Protein AF-A0A3A9F8E4-F1 (afdb_monomer_lite)

Sequence (189 aa):
MKKYNYGHLLLILVMVMFLLSGCGNSGAENNEEMYGDIIAGLGDEEQFSLQDIDEKNDVLFTTDMTYDDGNGHDAALYCRVYYCVDRTIYTLEQIESLGTAYPVSYGDKCIYTAGEHCVAVYEFDRKNLRWRSSQYEETFDADGNASYMRTGENGMKENVAEKDYLEVWEAYGESTVVNFGYGASDNPF

Secondary structure (DSSP, 8-state):
-----HHHHHHHHHHHHGGG-----TTS--HHHHHHHHHTT--TT-EEEEE--SSSSPEEEEES--EE-SSS-EE-SEEEEEEEETTEEEEEEEEE-TTSSPPPEEETTEEEEEETTEEEEEEEETTTTEEEEEEEEEEE-TT--EEEEEEETT--EEE--HHHHHHHHHHHHHSEE----EETTT---

Radius of gyration: 21.5 Å; chains: 1; bounding box: 34×34×92 Å

Foldseek 3Di:
DDDDPVVVVVVVVVVVVVVPPPPDDPPDDPLCVLCVVVQVPADQQKFWFWDPQVDPGTKIWIDSQFDDLVPPFRFDQKTKIWDDDPSDIAIDGMDGLVPDSQGFFGHNQWTWHHYPFKIKIWHADPVVGYIWIKMWGWDQDPVGDTWIWIQTPVRDIDTDDPVVRVVRVVVSVPTGGGGTDDGPNNDPD

Structure (mmCIF, N/CA/C/O backbone):
data_AF-A0A3A9F8E4-F1
#
_entry.id   AF-A0A3A9F8E4-F1
#
loop_
_atom_site.group_PDB
_atom_site.id
_atom_site.type_symbol
_atom_site.label_atom_id
_atom_site.label_alt_id
_atom_site.label_comp_id
_atom_site.label_asym_id
_atom_site.label_entity_id
_atom_site.label_seq_id
_atom_site.pdbx_PDB_ins_code
_atom_site.Cartn_x
_atom_site.Cartn_y
_atom_site.Cartn_z
_atom_site.occupancy
_atom_site.B_iso_or_equiv
_atom_site.auth_seq_id
_atom_site.auth_comp_id
_atom_site.auth_asym_id
_atom_site.auth_atom_id
_atom_site.pdbx_PDB_model_num
ATOM 1 N N . MET A 1 1 ? -5.778 -15.486 63.752 1.00 39.03 1 MET A N 1
ATOM 2 C CA . MET A 1 1 ? -5.110 -14.374 63.037 1.00 39.03 1 MET A CA 1
ATOM 3 C C . MET A 1 1 ? -4.865 -14.816 61.600 1.00 39.03 1 MET A C 1
ATOM 5 O O . MET A 1 1 ? -4.071 -15.725 61.396 1.00 39.03 1 MET A O 1
ATOM 9 N N . LYS A 1 2 ? -5.603 -14.271 60.622 1.00 42.12 2 LYS A N 1
ATOM 10 C CA . LYS A 1 2 ? -5.379 -14.558 59.193 1.00 42.12 2 LYS A CA 1
ATOM 11 C C . LYS A 1 2 ? -4.138 -13.784 58.740 1.00 42.12 2 LYS A C 1
ATOM 13 O O . LYS A 1 2 ? -4.119 -12.563 58.847 1.00 42.12 2 LYS A O 1
ATOM 18 N N . LYS A 1 3 ? -3.100 -14.490 58.286 1.00 42.19 3 LYS A N 1
ATOM 19 C CA . LYS A 1 3 ? -1.945 -13.876 57.620 1.00 42.19 3 LYS A CA 1
ATOM 20 C C . LYS A 1 3 ? -2.372 -13.537 56.194 1.00 42.19 3 LYS A C 1
ATOM 22 O O . LYS A 1 3 ? -2.591 -14.444 55.398 1.00 42.19 3 LYS A O 1
ATOM 27 N N . TYR A 1 4 ? -2.547 -12.254 55.896 1.00 50.66 4 TYR A N 1
ATOM 28 C CA . TYR A 1 4 ? -2.726 -11.806 54.519 1.00 50.66 4 TYR A CA 1
ATOM 29 C C . TYR A 1 4 ? -1.382 -11.916 53.798 1.00 50.66 4 TYR A C 1
ATOM 31 O O . TYR A 1 4 ? -0.352 -11.483 54.314 1.00 50.66 4 TYR A O 1
ATOM 39 N N . ASN A 1 5 ? -1.385 -12.574 52.641 1.00 50.88 5 ASN A N 1
ATOM 40 C CA . ASN A 1 5 ? -0.187 -12.826 51.856 1.00 50.88 5 ASN A CA 1
ATOM 41 C C . ASN A 1 5 ? 0.131 -11.572 51.026 1.00 50.88 5 ASN A C 1
ATOM 43 O O . ASN A 1 5 ? -0.288 -11.449 49.877 1.00 50.88 5 ASN A O 1
ATOM 47 N N . TYR A 1 6 ? 0.824 -10.612 51.645 1.00 54.00 6 TYR 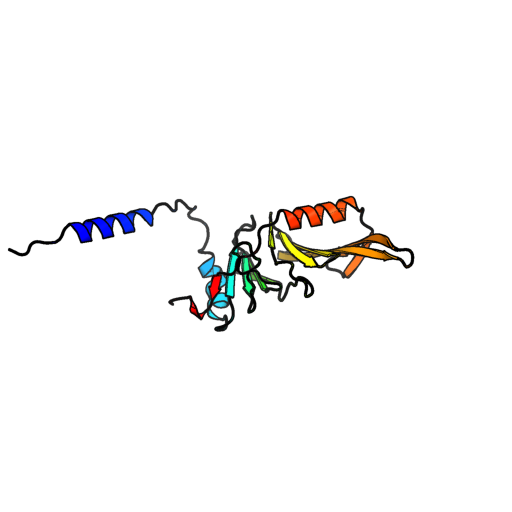A N 1
ATOM 48 C CA . TYR A 1 6 ? 1.171 -9.316 51.045 1.00 54.00 6 TYR A CA 1
ATOM 49 C C . TYR A 1 6 ? 1.981 -9.434 49.743 1.00 54.00 6 TYR A C 1
ATOM 51 O O . TYR A 1 6 ? 2.001 -8.487 48.965 1.00 54.00 6 TYR A O 1
ATOM 59 N N . GLY A 1 7 ? 2.595 -10.592 49.466 1.00 52.38 7 GLY A N 1
ATOM 60 C CA . GLY A 1 7 ? 3.341 -10.838 48.230 1.00 52.38 7 GLY A CA 1
ATOM 61 C C . GLY A 1 7 ? 2.474 -10.820 46.967 1.00 52.38 7 GLY A C 1
ATOM 62 O O . GLY A 1 7 ? 2.897 -10.268 45.959 1.00 52.38 7 GLY A O 1
ATOM 63 N N . HIS A 1 8 ? 1.241 -11.337 47.026 1.00 53.28 8 HIS A N 1
ATOM 64 C CA . HIS A 1 8 ? 0.337 -11.317 45.867 1.00 53.28 8 HIS A CA 1
ATOM 65 C C . HIS A 1 8 ? -0.265 -9.932 45.617 1.00 53.28 8 HIS A C 1
ATOM 67 O O . HIS A 1 8 ? -0.413 -9.528 44.469 1.00 53.28 8 HIS A O 1
ATOM 73 N N . LEU A 1 9 ? -0.567 -9.188 46.685 1.00 50.47 9 LEU A N 1
ATOM 74 C CA . LEU A 1 9 ? -1.103 -7.831 46.573 1.00 50.47 9 LEU A CA 1
ATOM 75 C C . LEU A 1 9 ? -0.047 -6.857 46.024 1.00 50.47 9 LEU A C 1
ATOM 77 O O . LEU A 1 9 ? -0.380 -5.990 45.226 1.00 50.47 9 LEU A O 1
ATOM 81 N N . LEU A 1 10 ? 1.224 -7.035 46.406 1.00 52.00 10 LEU A N 1
ATOM 82 C CA . LEU A 1 10 ? 2.338 -6.225 45.907 1.00 52.00 10 LEU A CA 1
ATOM 83 C C . LEU A 1 10 ? 2.641 -6.513 44.425 1.00 52.00 10 LEU A C 1
ATOM 85 O O . LEU A 1 10 ? 2.922 -5.582 43.679 1.00 52.00 10 LEU A O 1
ATOM 89 N N . LEU A 1 11 ? 2.529 -7.773 43.980 1.00 51.19 11 LEU A N 1
ATOM 90 C CA . LEU A 1 11 ? 2.745 -8.148 42.574 1.00 51.19 11 LEU A CA 1
ATOM 91 C C . LEU A 1 11 ? 1.657 -7.587 41.644 1.00 51.19 11 LEU A C 1
ATOM 93 O O . LEU A 1 11 ? 1.967 -7.102 40.560 1.00 51.19 11 LEU A O 1
ATOM 97 N N . ILE A 1 12 ? 0.397 -7.594 42.092 1.00 55.31 12 ILE A N 1
ATOM 98 C CA . ILE A 1 12 ? -0.728 -7.016 41.339 1.00 55.31 12 ILE A CA 1
ATOM 99 C C . ILE A 1 12 ? -0.583 -5.489 41.239 1.00 55.31 12 ILE A C 1
ATOM 101 O O . ILE A 1 12 ? -0.846 -4.912 40.189 1.00 55.31 12 ILE A O 1
ATOM 105 N N . LEU A 1 13 ? -0.095 -4.827 42.294 1.00 47.94 13 LEU A N 1
ATOM 106 C CA . LEU A 1 13 ? 0.074 -3.371 42.307 1.00 47.94 13 LEU A CA 1
ATOM 107 C C . LEU A 1 13 ? 1.206 -2.891 41.377 1.00 47.94 13 LEU A C 1
ATOM 109 O O . LEU A 1 13 ? 1.101 -1.816 40.793 1.00 47.94 13 LEU A O 1
ATOM 113 N N . VAL A 1 14 ? 2.252 -3.706 41.188 1.00 53.75 14 VAL A N 1
ATOM 114 C CA . VAL A 1 14 ? 3.339 -3.432 40.229 1.00 53.75 14 VAL A CA 1
ATOM 115 C C . VAL A 1 14 ? 2.884 -3.665 38.783 1.00 53.75 14 VAL A C 1
ATOM 117 O O . VAL A 1 14 ? 3.244 -2.882 37.911 1.00 53.75 14 VAL A O 1
ATOM 120 N N . MET A 1 15 ? 2.032 -4.665 38.527 1.00 48.72 15 MET A N 1
ATOM 121 C CA . MET A 1 15 ? 1.453 -4.905 37.194 1.00 48.72 15 MET A CA 1
ATOM 122 C C . MET A 1 15 ? 0.508 -3.779 36.739 1.00 48.72 15 MET A C 1
ATOM 124 O O . MET A 1 15 ? 0.486 -3.441 35.562 1.00 48.72 15 MET A O 1
ATOM 128 N N . VAL A 1 16 ? -0.216 -3.141 37.667 1.00 50.25 16 VAL A N 1
ATOM 129 C CA . VAL A 1 16 ? -1.107 -2.006 37.354 1.00 50.25 16 VAL A CA 1
ATOM 130 C C . VAL A 1 16 ? -0.330 -0.704 37.095 1.00 50.25 16 VAL A C 1
ATOM 132 O O . VAL A 1 16 ? -0.786 0.143 36.333 1.00 50.25 16 VAL A O 1
ATOM 135 N N . MET A 1 17 ? 0.870 -0.539 37.663 1.00 46.78 17 MET A N 1
ATOM 136 C CA . MET A 1 17 ? 1.688 0.668 37.464 1.00 46.78 17 MET A CA 1
ATOM 137 C C . MET A 1 17 ? 2.357 0.755 36.082 1.00 46.78 17 MET A C 1
ATOM 139 O O . MET A 1 17 ? 2.656 1.862 35.635 1.00 46.78 17 MET A O 1
ATOM 143 N N . PHE A 1 18 ? 2.544 -0.366 35.377 1.00 43.84 18 PHE A N 1
ATOM 144 C CA . PHE A 1 18 ? 3.055 -0.359 33.998 1.00 43.84 18 PHE A CA 1
ATOM 145 C C . PHE A 1 18 ? 1.991 -0.005 32.946 1.00 43.84 18 PHE A C 1
ATOM 147 O O . PHE A 1 18 ? 2.349 0.301 31.815 1.00 43.84 18 PHE A O 1
ATOM 154 N N . LEU A 1 19 ? 0.705 0.044 33.317 1.00 46.62 19 LEU A N 1
ATOM 155 C CA . LEU A 1 19 ? -0.395 0.408 32.411 1.00 46.62 19 LEU A CA 1
ATOM 156 C C . LEU A 1 19 ? -0.628 1.926 32.284 1.00 46.62 19 LEU A C 1
ATOM 158 O O . LEU A 1 19 ? -1.519 2.344 31.556 1.00 46.62 19 LEU A O 1
ATOM 162 N N . LEU A 1 20 ? 0.144 2.771 32.980 1.00 48.38 20 LEU A N 1
ATOM 163 C CA . LEU A 1 20 ? -0.097 4.225 33.031 1.00 48.38 20 LEU A CA 1
ATOM 164 C C . LEU A 1 20 ? 1.061 5.086 32.506 1.00 48.38 20 LEU A C 1
ATOM 166 O O . LEU A 1 20 ? 1.123 6.277 32.797 1.00 48.38 20 LEU A O 1
ATOM 170 N N . SER A 1 21 ? 1.956 4.521 31.692 1.00 52.78 21 SER A N 1
ATOM 171 C CA . SER A 1 21 ? 2.985 5.299 30.975 1.00 52.78 21 SER A CA 1
ATOM 172 C C . SER A 1 21 ? 2.636 5.515 29.498 1.00 52.78 21 SER A C 1
ATOM 174 O O . SER A 1 21 ? 3.504 5.442 28.638 1.00 52.78 21 SER A O 1
ATOM 176 N N . GLY A 1 22 ? 1.364 5.793 29.207 1.00 43.75 22 GLY A N 1
ATOM 177 C CA . GLY A 1 22 ? 0.911 6.308 27.916 1.00 43.75 22 GLY A CA 1
ATOM 178 C C . GLY A 1 22 ? 0.585 7.794 28.027 1.00 43.75 22 GLY A C 1
ATOM 179 O O . GLY A 1 22 ? -0.579 8.167 28.116 1.00 43.75 22 GLY A O 1
ATOM 180 N N . CYS A 1 23 ? 1.602 8.658 28.053 1.00 52.00 23 CYS A N 1
ATOM 181 C CA . CYS A 1 23 ? 1.402 10.073 27.731 1.00 52.00 23 CYS A CA 1
ATOM 182 C C . CYS A 1 23 ? 1.220 10.185 26.209 1.00 52.00 23 CYS A C 1
ATOM 184 O O . CYS A 1 23 ? 2.175 10.454 25.488 1.00 52.00 23 CYS A O 1
ATOM 186 N N . GLY A 1 24 ? -0.002 9.936 25.738 1.00 42.59 24 GLY A N 1
ATOM 187 C CA . GLY A 1 24 ? -0.456 10.199 24.375 1.00 42.59 24 GLY A CA 1
ATOM 188 C C . GLY A 1 24 ? -1.509 11.305 24.399 1.00 42.59 24 GLY A C 1
ATOM 189 O O . GLY A 1 24 ? -2.413 11.302 25.226 1.00 42.59 24 GLY A O 1
ATOM 190 N N . ASN A 1 25 ? -1.324 12.300 23.546 1.00 40.75 25 ASN A N 1
ATOM 191 C CA . ASN A 1 25 ? -2.035 13.572 23.472 1.00 40.75 25 ASN A CA 1
ATOM 192 C C . ASN A 1 25 ? -3.580 13.455 23.539 1.00 40.75 25 ASN A C 1
ATOM 194 O O . ASN A 1 25 ? -4.201 12.749 22.751 1.00 40.75 25 ASN A O 1
ATOM 198 N N . SER A 1 26 ? -4.215 14.207 24.443 1.00 41.28 26 SER A N 1
ATOM 199 C CA . SER A 1 26 ? -5.662 14.214 24.717 1.00 41.28 26 SER A CA 1
ATOM 200 C C . SER A 1 26 ? -6.489 14.958 23.650 1.00 41.28 26 SER A C 1
ATOM 202 O O . SER A 1 26 ? -7.152 15.954 23.954 1.00 41.28 26 SER A O 1
ATOM 204 N N . GLY A 1 27 ? -6.426 14.503 22.396 1.00 40.56 27 GLY A N 1
ATOM 205 C CA . GLY A 1 27 ? -7.164 15.096 21.274 1.00 40.56 27 GLY A CA 1
ATOM 206 C C . GLY A 1 27 ? -7.456 14.179 20.081 1.00 40.56 27 GLY A C 1
ATOM 207 O O . GLY A 1 27 ? -8.095 14.646 19.141 1.00 40.56 27 GLY A O 1
ATOM 208 N N . ALA A 1 28 ? -7.026 12.915 20.100 1.00 46.69 28 ALA A N 1
ATOM 209 C CA . ALA A 1 28 ? -7.489 11.911 19.145 1.00 46.69 28 ALA A CA 1
ATOM 210 C C . ALA A 1 28 ? -8.786 11.291 19.691 1.00 46.69 28 ALA A C 1
ATOM 212 O O . ALA A 1 28 ? -8.812 10.841 20.838 1.00 46.69 28 ALA A O 1
ATOM 213 N N . GLU A 1 29 ? -9.875 11.304 18.915 1.00 55.34 29 GLU A N 1
ATOM 214 C CA . GLU A 1 29 ? -10.952 10.332 19.157 1.00 55.34 29 GLU A CA 1
ATOM 215 C C . GLU A 1 29 ? -10.299 8.937 19.111 1.00 55.34 29 GLU A C 1
ATOM 217 O O . GLU A 1 29 ? -9.345 8.741 18.360 1.00 55.34 29 GLU A O 1
ATOM 222 N N . ASN A 1 30 ? -10.720 7.999 19.960 1.00 71.88 30 ASN A N 1
ATOM 223 C CA . ASN A 1 30 ? -10.107 6.672 20.001 1.00 71.88 30 ASN A CA 1
ATOM 224 C C . ASN A 1 30 ? -10.194 6.044 18.593 1.00 71.88 30 ASN A C 1
ATOM 226 O O . ASN A 1 30 ? -11.297 5.845 18.090 1.00 71.88 30 ASN A O 1
ATOM 230 N N . ASN A 1 31 ? -9.058 5.793 17.931 1.00 68.94 31 ASN A N 1
ATOM 231 C CA . ASN A 1 31 ? -9.035 5.311 16.544 1.00 68.94 31 ASN A CA 1
ATOM 232 C C . ASN A 1 31 ? -9.827 3.998 16.400 1.00 68.94 31 ASN A C 1
ATOM 234 O O . ASN A 1 31 ? -10.538 3.815 15.417 1.00 68.94 31 ASN A O 1
ATOM 238 N N . GLU A 1 32 ? -9.815 3.134 17.419 1.00 69.00 32 GLU A N 1
ATOM 239 C CA . GLU A 1 32 ? -10.640 1.920 17.455 1.00 69.00 32 GLU A CA 1
ATOM 240 C C . GLU A 1 32 ? -12.144 2.235 17.487 1.00 69.00 32 GLU A C 1
ATOM 242 O O . GLU A 1 32 ? -12.930 1.550 16.839 1.00 69.00 32 GLU A O 1
ATOM 247 N N . GLU A 1 33 ? -12.564 3.304 18.173 1.00 81.88 33 GLU A N 1
ATOM 248 C CA . GLU A 1 33 ? -13.962 3.756 18.158 1.00 81.88 33 GLU A CA 1
ATOM 249 C C . GLU A 1 33 ? -14.371 4.290 16.779 1.00 81.88 33 GLU A C 1
ATOM 251 O O . GLU A 1 33 ? -15.522 4.112 16.384 1.00 81.88 33 GLU A O 1
ATOM 256 N N . MET A 1 34 ? -13.452 4.905 16.020 1.00 89.44 34 MET A N 1
ATOM 257 C CA . MET A 1 34 ? -13.749 5.384 14.660 1.00 89.44 34 MET A CA 1
ATOM 258 C C . MET A 1 34 ? -14.084 4.238 13.702 1.00 89.44 34 MET A C 1
ATOM 260 O O . MET A 1 34 ? -14.898 4.407 12.795 1.00 89.44 34 MET A O 1
ATOM 264 N N . TYR A 1 35 ? -13.437 3.090 13.899 1.00 93.50 35 TYR A N 1
ATOM 265 C CA . TYR A 1 35 ? -13.536 1.922 13.029 1.00 93.50 35 TYR A CA 1
ATOM 266 C C . TYR A 1 35 ? -14.359 0.779 13.635 1.00 93.50 35 TYR A C 1
ATOM 268 O O . TYR A 1 35 ? -14.500 -0.269 13.005 1.00 93.50 35 TYR A O 1
ATOM 276 N N . GLY A 1 36 ? -14.927 0.974 14.827 1.00 91.56 36 GLY A N 1
ATOM 277 C CA . GLY A 1 36 ? -15.570 -0.080 15.611 1.00 91.56 36 GLY A CA 1
ATOM 278 C C . GLY A 1 36 ? -16.683 -0.814 14.865 1.00 91.56 36 GLY A C 1
ATOM 279 O O . GLY A 1 36 ? -16.732 -2.038 14.915 1.00 91.56 36 GLY A O 1
ATOM 280 N N . ASP A 1 37 ? -17.517 -0.096 14.106 1.00 92.62 37 ASP A N 1
ATOM 281 C CA . ASP A 1 37 ? -18.588 -0.707 13.303 1.00 92.62 37 ASP A CA 1
ATOM 282 C C . ASP A 1 37 ? -18.042 -1.599 12.173 1.00 92.62 37 ASP A C 1
ATOM 284 O O . ASP A 1 37 ? -18.649 -2.617 11.845 1.00 92.62 37 ASP A O 1
ATOM 288 N N . ILE A 1 38 ? -16.895 -1.237 11.583 1.00 94.44 38 ILE A N 1
ATOM 289 C CA . ILE A 1 38 ? -16.236 -2.033 10.535 1.00 94.44 38 ILE A CA 1
ATOM 290 C C . ILE A 1 38 ? -15.615 -3.277 11.165 1.00 94.44 38 ILE A C 1
ATOM 292 O O . ILE A 1 38 ? -15.867 -4.381 10.696 1.00 94.44 38 ILE A O 1
ATOM 296 N N . ILE A 1 39 ? -14.862 -3.104 12.256 1.00 93.12 39 ILE A N 1
ATOM 297 C CA . ILE A 1 39 ? -14.192 -4.198 12.973 1.00 93.12 39 ILE A CA 1
ATOM 298 C C . ILE A 1 39 ? -15.216 -5.209 13.508 1.00 93.12 39 ILE A C 1
ATOM 300 O O . ILE A 1 39 ? -15.025 -6.411 13.360 1.00 93.12 39 ILE A O 1
ATOM 304 N N . ALA A 1 40 ? -16.330 -4.742 14.077 1.00 91.44 40 ALA A N 1
ATOM 305 C CA . ALA A 1 40 ? -17.409 -5.605 14.565 1.00 91.44 40 ALA A CA 1
ATOM 306 C C . ALA A 1 40 ? -18.161 -6.342 13.442 1.00 91.44 40 ALA A C 1
ATOM 308 O O . ALA A 1 40 ? -18.880 -7.303 13.714 1.00 91.44 40 ALA A O 1
ATOM 309 N N . GLY A 1 41 ? -18.036 -5.871 12.198 1.00 93.25 41 GLY A N 1
ATOM 310 C CA . GLY A 1 41 ? -18.628 -6.485 11.014 1.00 93.25 41 GLY A CA 1
ATOM 311 C C . GLY A 1 41 ? -17.737 -7.515 10.316 1.00 93.25 41 GLY A C 1
ATOM 312 O O . GLY A 1 41 ? -18.217 -8.144 9.374 1.00 93.25 41 GLY A O 1
ATOM 313 N N . LEU A 1 42 ? -16.481 -7.678 10.747 1.00 93.56 42 LEU A N 1
ATOM 314 C CA . LEU A 1 42 ? -15.548 -8.644 10.164 1.00 93.56 42 LEU A CA 1
ATOM 315 C C . LEU A 1 42 ? -15.980 -10.086 10.457 1.00 93.56 42 LEU A C 1
ATOM 317 O O . LEU A 1 42 ? -16.475 -10.400 11.541 1.00 93.56 42 LEU A O 1
ATOM 321 N N . GLY A 1 43 ? -15.792 -10.963 9.474 1.00 91.38 43 GLY A N 1
ATOM 322 C CA . GLY A 1 43 ? -15.997 -12.400 9.621 1.00 91.38 43 GLY A CA 1
ATOM 323 C C . GLY A 1 43 ? -14.935 -13.075 10.493 1.00 91.38 43 GLY A C 1
ATOM 324 O O . GLY A 1 43 ? -13.877 -12.516 10.763 1.00 91.38 43 GLY A O 1
ATOM 325 N N . ASP A 1 44 ? -15.202 -14.324 10.888 1.00 86.56 44 ASP A N 1
ATOM 326 C CA . ASP A 1 44 ? -14.325 -15.120 11.768 1.00 86.56 44 ASP A CA 1
ATOM 327 C C . ASP A 1 44 ? -12.895 -15.297 11.222 1.00 86.56 44 ASP A C 1
ATOM 329 O O . ASP A 1 44 ? -11.951 -15.428 11.998 1.00 86.56 44 ASP A O 1
ATOM 333 N N . GLU A 1 45 ? -12.746 -15.312 9.895 1.00 88.44 45 GLU A N 1
ATOM 334 C CA . GLU A 1 45 ? -11.468 -15.479 9.187 1.00 88.44 45 GLU A CA 1
ATOM 335 C C . GLU A 1 45 ? -10.837 -14.135 8.777 1.00 88.44 45 GLU A C 1
ATOM 337 O O . GLU A 1 45 ? -9.699 -14.106 8.316 1.00 88.44 45 GLU A O 1
ATOM 342 N N . GLU A 1 46 ? -11.552 -13.019 8.954 1.00 93.50 46 GLU A N 1
ATOM 343 C CA . GLU A 1 46 ? -11.032 -11.690 8.644 1.00 93.50 46 GLU A CA 1
ATOM 344 C C . GLU A 1 46 ? -10.174 -11.156 9.798 1.00 93.50 46 GLU A C 1
ATOM 346 O O . GLU A 1 46 ? -10.537 -11.197 10.978 1.00 93.50 46 GLU A O 1
ATOM 351 N N . GLN A 1 47 ? -9.020 -10.616 9.424 1.00 94.81 47 GLN A N 1
ATOM 352 C CA . GLN A 1 47 ? -8.051 -9.968 10.287 1.00 94.81 47 GLN A CA 1
ATOM 353 C C . GLN A 1 47 ? -7.965 -8.477 9.965 1.00 94.81 47 GLN A C 1
ATOM 355 O O . GLN A 1 47 ? -8.226 -8.036 8.841 1.00 94.81 47 GLN A O 1
ATOM 360 N N . PHE A 1 48 ? -7.545 -7.686 10.946 1.00 96.00 48 PHE A N 1
ATOM 361 C CA . PHE A 1 48 ? -7.310 -6.264 10.786 1.00 96.00 48 PHE A CA 1
ATOM 362 C C . PHE A 1 48 ? -6.001 -5.795 11.415 1.00 96.00 48 PHE A C 1
ATOM 364 O O . PHE A 1 48 ? -5.386 -6.462 12.253 1.00 96.00 48 PHE A O 1
ATOM 371 N N . SER A 1 49 ? -5.583 -4.612 10.979 1.00 96.06 49 SER A N 1
ATOM 372 C CA . SER A 1 49 ? -4.415 -3.904 11.475 1.00 96.06 49 SER A CA 1
ATOM 373 C C . SER A 1 49 ? -4.684 -2.400 11.462 1.00 96.06 49 SER A C 1
ATOM 375 O O . SER A 1 49 ? -5.211 -1.879 10.480 1.00 96.06 49 SER A O 1
ATOM 377 N N . LEU A 1 50 ? -4.349 -1.703 12.547 1.00 95.75 50 LEU A N 1
ATOM 378 C CA . LEU A 1 50 ? -4.387 -0.241 12.625 1.00 95.75 50 LEU A CA 1
ATOM 379 C C . LEU A 1 50 ? -2.957 0.277 12.548 1.00 95.75 50 LEU A C 1
ATOM 381 O O . LEU A 1 50 ? -2.123 -0.131 13.353 1.00 95.75 50 LEU A O 1
ATOM 385 N N . GLN A 1 51 ? -2.681 1.147 11.578 1.00 96.00 51 GLN A N 1
ATOM 386 C CA . GLN A 1 51 ? -1.336 1.674 11.354 1.00 96.00 51 GLN A CA 1
ATOM 387 C C . GLN A 1 51 ? -1.329 3.199 11.330 1.00 96.00 51 GLN A C 1
ATOM 389 O O . GLN A 1 51 ? -2.121 3.827 10.623 1.00 96.00 51 GLN A O 1
ATOM 394 N N . ASP A 1 52 ? -0.384 3.776 12.068 1.00 95.75 52 ASP A N 1
ATOM 395 C CA . ASP A 1 52 ? 0.021 5.167 11.910 1.00 95.75 52 ASP A CA 1
ATOM 396 C C . ASP A 1 52 ? 0.921 5.261 10.672 1.00 95.75 52 ASP A C 1
ATOM 398 O O . ASP A 1 52 ? 2.050 4.766 10.664 1.00 95.75 52 ASP A O 1
ATOM 402 N N . ILE A 1 53 ? 0.385 5.854 9.605 1.00 96.00 53 ILE A N 1
ATOM 403 C CA . ILE A 1 53 ? 1.101 6.071 8.342 1.00 96.00 53 ILE A CA 1
ATOM 404 C C . ILE A 1 53 ? 1.574 7.528 8.200 1.00 96.00 53 ILE A C 1
ATOM 406 O O . ILE A 1 53 ? 1.678 8.032 7.087 1.00 96.00 53 ILE A O 1
ATOM 410 N N . ASP A 1 54 ? 1.778 8.248 9.307 1.00 95.50 54 ASP A N 1
ATOM 411 C CA . ASP A 1 54 ? 2.031 9.699 9.349 1.00 95.50 54 ASP A CA 1
ATOM 412 C C . ASP A 1 54 ? 0.862 10.558 8.812 1.00 95.50 54 ASP A C 1
ATOM 414 O O . ASP A 1 54 ? 1.018 11.727 8.426 1.00 95.50 54 ASP A O 1
ATOM 418 N N . GLU A 1 55 ? -0.342 9.987 8.797 1.00 93.81 55 GLU A N 1
ATOM 419 C CA . GLU A 1 55 ? -1.594 10.698 8.554 1.00 93.81 55 GLU A CA 1
ATOM 420 C C . GLU A 1 55 ? -2.194 11.265 9.851 1.00 93.81 55 GLU A C 1
ATOM 422 O O . GLU A 1 55 ? -1.740 10.994 10.956 1.00 93.81 55 GLU A O 1
ATOM 427 N N . LYS A 1 56 ? -3.233 12.107 9.741 1.00 91.88 56 LYS A N 1
ATOM 428 C CA . LYS A 1 56 ? -3.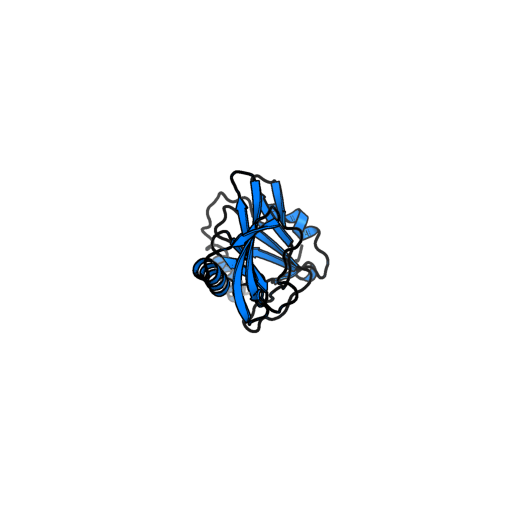866 12.703 10.941 1.00 91.88 56 LYS A CA 1
ATOM 429 C C . LYS A 1 56 ? -4.432 11.651 11.914 1.00 91.88 56 LYS A C 1
ATOM 431 O O . LYS A 1 56 ? -4.454 11.901 13.116 1.00 91.88 56 LYS A O 1
ATOM 436 N N . ASN A 1 57 ? -4.945 10.552 11.371 1.00 93.50 57 ASN A N 1
ATOM 437 C CA . ASN A 1 57 ? -5.567 9.446 12.091 1.00 93.50 57 ASN A CA 1
ATOM 438 C C . ASN A 1 57 ? -4.936 8.143 11.587 1.00 93.50 57 ASN A C 1
ATOM 440 O O . ASN A 1 57 ? -4.454 8.108 10.451 1.00 93.50 57 ASN A O 1
ATOM 444 N N . ASP A 1 58 ? -5.016 7.079 12.380 1.00 95.50 58 ASP A N 1
ATOM 445 C CA . ASP A 1 58 ? -4.571 5.757 11.939 1.00 95.50 58 ASP A CA 1
ATOM 446 C C . ASP A 1 58 ? -5.431 5.270 10.771 1.00 95.50 58 ASP A C 1
ATOM 448 O O . ASP A 1 58 ? -6.611 5.621 10.641 1.00 95.50 58 ASP A O 1
ATOM 452 N N . VAL A 1 59 ? -4.842 4.427 9.933 1.00 97.50 59 VAL A N 1
ATOM 453 C CA . VAL A 1 59 ? -5.513 3.762 8.821 1.00 97.50 59 VAL A CA 1
ATOM 454 C C . VAL A 1 59 ? -5.817 2.322 9.215 1.00 97.50 59 VAL A C 1
ATOM 456 O O . VAL A 1 59 ? -4.941 1.606 9.703 1.00 97.50 59 VAL A O 1
ATOM 459 N N . LEU A 1 60 ? -7.061 1.895 8.996 1.00 97.62 60 LEU A N 1
ATOM 460 C CA . LEU A 1 60 ? -7.472 0.508 9.187 1.00 97.62 60 LEU A CA 1
ATOM 461 C C . LEU A 1 60 ? -7.236 -0.283 7.905 1.00 97.62 60 LEU A C 1
ATOM 463 O O . LEU A 1 60 ? -7.741 0.075 6.842 1.00 97.62 60 LEU A O 1
ATOM 467 N N . PHE A 1 61 ? -6.549 -1.406 8.040 1.00 98.25 61 PHE A N 1
ATOM 468 C CA . PHE A 1 61 ? -6.369 -2.414 7.008 1.00 98.25 61 PHE A CA 1
ATOM 469 C C . PHE A 1 61 ? -7.148 -3.662 7.402 1.00 98.25 61 PHE A C 1
ATOM 471 O O . PHE A 1 61 ? -7.088 -4.065 8.562 1.00 98.25 61 PHE A O 1
ATOM 478 N N . THR A 1 62 ? -7.842 -4.299 6.459 1.00 97.62 62 THR A N 1
ATOM 479 C CA . THR A 1 62 ? -8.532 -5.579 6.697 1.00 97.62 62 THR A CA 1
ATOM 480 C C . THR A 1 62 ? -8.243 -6.574 5.582 1.00 97.62 62 THR A C 1
ATOM 482 O O . THR A 1 62 ? -8.185 -6.197 4.413 1.00 97.62 62 THR A O 1
ATOM 485 N N . THR A 1 63 ? -8.097 -7.846 5.923 1.00 96.75 63 THR A N 1
ATOM 486 C CA . THR A 1 63 ? -7.853 -8.944 4.977 1.00 96.75 63 THR A CA 1
ATOM 487 C C . THR A 1 63 ? -8.473 -10.229 5.518 1.00 96.75 63 THR A C 1
ATOM 489 O O . THR A 1 63 ? -8.592 -10.378 6.726 1.00 96.75 63 THR A O 1
ATOM 492 N N . ASP A 1 64 ? -8.844 -11.166 4.659 1.00 94.50 64 ASP A N 1
ATOM 493 C CA . ASP A 1 64 ? -9.220 -12.546 5.008 1.00 94.50 64 ASP A CA 1
ATOM 494 C C . ASP A 1 64 ? -8.084 -13.545 4.718 1.00 94.50 64 ASP A C 1
ATOM 496 O O . ASP A 1 64 ? -8.249 -14.758 4.856 1.00 94.50 64 ASP A O 1
ATOM 500 N N . MET A 1 65 ? -6.912 -13.052 4.306 1.00 92.69 65 MET A N 1
ATOM 501 C CA . MET A 1 65 ? -5.765 -13.893 3.998 1.00 92.69 65 MET A CA 1
ATOM 502 C C . MET A 1 65 ? -4.448 -13.239 4.392 1.00 92.69 65 MET A C 1
ATOM 504 O O . MET A 1 65 ? -4.114 -12.136 3.946 1.00 92.69 65 MET A O 1
ATOM 508 N N . THR A 1 66 ? -3.668 -13.992 5.163 1.00 95.12 66 THR A N 1
ATOM 509 C CA . THR A 1 66 ? -2.300 -13.651 5.547 1.00 95.12 66 THR A CA 1
ATOM 510 C C . THR A 1 66 ? -1.333 -14.807 5.319 1.00 95.12 66 THR A C 1
ATOM 512 O O . THR A 1 66 ? -1.729 -15.955 5.093 1.00 95.12 66 THR A O 1
ATOM 515 N N . TYR A 1 67 ? -0.042 -14.494 5.334 1.00 94.06 67 TYR A N 1
ATOM 516 C CA . TYR A 1 67 ? 1.058 -15.445 5.270 1.00 94.06 67 TYR A CA 1
ATOM 517 C C . TYR A 1 67 ? 2.241 -14.939 6.101 1.00 94.06 67 TYR A C 1
ATOM 519 O O . TYR A 1 67 ? 2.461 -13.735 6.204 1.00 94.06 67 TYR A O 1
ATOM 527 N N . ASP A 1 68 ? 3.028 -15.868 6.646 1.00 94.50 68 ASP A N 1
ATOM 528 C CA . ASP A 1 68 ? 4.317 -15.553 7.270 1.00 94.50 68 ASP A CA 1
ATOM 529 C C . ASP A 1 68 ? 5.314 -15.139 6.178 1.00 94.50 68 ASP A C 1
ATOM 531 O O . ASP A 1 68 ? 5.675 -15.942 5.309 1.00 94.50 68 ASP A O 1
ATOM 535 N N . ASP A 1 69 ? 5.750 -13.880 6.213 1.00 94.06 69 ASP A N 1
ATOM 536 C CA . ASP A 1 69 ? 6.725 -13.326 5.269 1.00 94.06 69 ASP A CA 1
ATOM 537 C C . ASP A 1 69 ? 8.176 -13.767 5.554 1.00 94.06 69 ASP A C 1
ATOM 539 O O . ASP A 1 69 ? 9.100 -13.406 4.820 1.00 94.06 69 ASP A O 1
ATOM 543 N N . GLY A 1 70 ? 8.394 -14.552 6.614 1.00 94.06 70 GLY A N 1
ATOM 544 C CA . GLY A 1 70 ? 9.700 -15.002 7.086 1.00 94.06 70 GLY A CA 1
ATOM 545 C C . GLY A 1 70 ? 10.424 -13.994 7.983 1.00 94.06 70 GLY A C 1
ATOM 546 O O . GLY A 1 70 ? 11.531 -14.288 8.443 1.00 94.06 70 GLY A O 1
ATOM 547 N N . ASN A 1 71 ? 9.815 -12.837 8.260 1.00 92.94 71 ASN A N 1
ATOM 548 C CA . ASN A 1 71 ? 10.339 -11.782 9.130 1.00 92.94 71 ASN A CA 1
ATOM 549 C C . ASN A 1 71 ? 9.489 -11.582 10.396 1.00 92.94 71 ASN A C 1
ATOM 551 O O . ASN A 1 71 ? 9.758 -10.669 11.176 1.00 92.94 71 ASN A O 1
ATOM 555 N N . GLY A 1 72 ? 8.515 -12.466 10.638 1.00 89.50 72 GLY A N 1
ATOM 556 C CA . GLY A 1 72 ? 7.631 -12.404 11.802 1.00 89.50 72 GLY A CA 1
ATOM 557 C C . GLY A 1 72 ? 6.431 -11.480 11.611 1.00 89.50 72 GLY A C 1
ATOM 558 O O . GLY A 1 72 ? 5.858 -11.040 12.610 1.00 89.50 72 GLY A O 1
ATOM 559 N N . HIS A 1 73 ? 6.070 -11.180 10.362 1.00 93.00 73 HIS A N 1
ATOM 560 C CA . HIS A 1 73 ? 4.822 -10.509 10.028 1.00 93.00 73 HIS A CA 1
ATOM 561 C C . HIS A 1 73 ? 3.821 -11.515 9.465 1.00 93.00 73 HIS A C 1
ATOM 563 O O . HIS A 1 73 ? 4.152 -12.292 8.568 1.00 93.00 73 HIS A O 1
ATOM 569 N N . ASP A 1 74 ? 2.581 -11.422 9.928 1.00 95.50 74 ASP A N 1
ATOM 570 C CA . ASP A 1 74 ? 1.427 -11.970 9.230 1.00 95.50 74 ASP A CA 1
ATOM 571 C C . ASP A 1 74 ? 1.050 -10.960 8.138 1.00 95.50 74 ASP A C 1
ATOM 573 O O . ASP A 1 74 ? 0.283 -10.017 8.347 1.00 95.50 74 ASP A O 1
ATOM 577 N N . ALA A 1 75 ? 1.696 -11.095 6.982 1.00 96.62 75 ALA A N 1
ATOM 578 C CA . ALA A 1 75 ? 1.575 -10.182 5.855 1.00 96.62 75 ALA A CA 1
ATOM 579 C C . ALA A 1 75 ? 0.389 -10.547 4.960 1.00 96.62 75 ALA A C 1
ATOM 581 O O . ALA A 1 75 ? -0.027 -11.700 4.910 1.00 96.62 75 ALA A O 1
ATOM 582 N N . ALA A 1 76 ? -0.118 -9.589 4.185 1.00 96.50 76 ALA A N 1
ATOM 583 C CA . ALA A 1 76 ? -1.179 -9.831 3.210 1.00 96.50 76 ALA A CA 1
ATOM 584 C C . ALA A 1 76 ? -0.752 -9.434 1.796 1.00 96.50 76 ALA A C 1
ATOM 586 O O . ALA A 1 76 ? 0.037 -8.508 1.606 1.00 96.50 76 ALA A O 1
ATOM 587 N N . LEU A 1 77 ? -1.307 -10.129 0.802 1.00 96.12 77 LEU A N 1
ATOM 588 C CA . LEU A 1 77 ? -1.137 -9.805 -0.621 1.00 96.12 77 LEU A CA 1
ATOM 589 C C . LEU A 1 77 ? -2.190 -8.825 -1.123 1.00 96.12 77 LEU A C 1
ATOM 591 O O . LEU A 1 77 ? -1.995 -8.166 -2.141 1.00 96.12 77 LEU A O 1
ATOM 595 N N . TYR A 1 78 ? -3.314 -8.757 -0.420 1.00 96.88 78 TYR A N 1
ATOM 596 C CA . TYR A 1 78 ? -4.390 -7.824 -0.671 1.00 96.88 78 TYR A CA 1
ATOM 597 C C . TYR A 1 78 ? -5.037 -7.420 0.642 1.00 96.88 78 TYR A C 1
ATOM 599 O O . TYR A 1 78 ? -4.964 -8.141 1.633 1.00 96.88 78 TYR A O 1
ATOM 607 N N . CYS A 1 79 ? -5.667 -6.255 0.647 1.00 97.56 79 CYS A N 1
ATOM 608 C CA . CYS A 1 79 ? -6.471 -5.805 1.771 1.00 97.56 79 CYS A CA 1
ATOM 609 C C . CYS A 1 79 ? -7.486 -4.752 1.320 1.00 97.56 79 CYS A C 1
ATOM 611 O O . CYS A 1 79 ? -7.390 -4.184 0.225 1.00 97.56 79 CYS A O 1
ATOM 613 N N . ARG A 1 80 ? -8.457 -4.480 2.190 1.00 98.38 80 ARG A N 1
ATOM 614 C CA . ARG A 1 80 ? -9.238 -3.242 2.162 1.00 98.38 80 ARG A CA 1
ATOM 615 C C . ARG A 1 80 ? -8.588 -2.223 3.081 1.00 98.38 80 ARG A C 1
ATOM 617 O O . ARG A 1 80 ? -8.017 -2.591 4.107 1.00 98.38 80 ARG A O 1
ATOM 624 N N . VAL A 1 81 ? -8.713 -0.951 2.729 1.00 98.50 81 VAL A N 1
ATOM 625 C CA . VAL A 1 81 ? -8.149 0.162 3.499 1.00 98.50 81 VAL A CA 1
ATOM 626 C C . VAL A 1 81 ? -9.249 1.150 3.834 1.00 98.50 81 VAL A C 1
ATOM 628 O O . VAL A 1 81 ? -10.009 1.540 2.949 1.00 98.50 81 VAL A O 1
ATOM 631 N N . TYR A 1 82 ? -9.297 1.611 5.078 1.00 98.12 82 TYR A N 1
ATOM 632 C CA . TYR A 1 82 ? -10.252 2.604 5.545 1.00 98.12 82 TYR A CA 1
ATOM 633 C C . TYR A 1 82 ? -9.520 3.737 6.250 1.00 98.12 82 TYR A C 1
ATOM 635 O O . TYR A 1 82 ? -8.715 3.513 7.153 1.00 98.12 82 TYR A O 1
ATOM 643 N N . TYR A 1 83 ? -9.843 4.964 5.856 1.00 97.50 83 TYR A N 1
ATOM 644 C CA . TYR A 1 83 ? -9.337 6.167 6.501 1.00 97.50 83 TYR A CA 1
ATOM 645 C C . TYR A 1 83 ? -10.487 7.073 6.923 1.00 97.50 83 TYR A C 1
ATOM 647 O O . TYR A 1 83 ? -11.343 7.435 6.112 1.00 97.50 83 TYR A O 1
ATOM 655 N N . CYS A 1 84 ? -10.526 7.422 8.205 1.00 95.25 84 CYS A N 1
ATOM 656 C CA . CYS A 1 84 ? -11.551 8.275 8.785 1.00 95.25 84 CYS A CA 1
ATOM 657 C C . CYS A 1 84 ? -11.124 9.747 8.745 1.00 95.25 84 CYS A C 1
ATOM 659 O O . CYS A 1 84 ? -10.082 10.115 9.285 1.00 95.25 84 CYS A O 1
ATOM 661 N N . VAL A 1 85 ? -11.961 10.619 8.179 1.00 93.94 85 VAL A N 1
ATOM 662 C CA . VAL A 1 85 ? -11.822 12.080 8.280 1.00 93.94 85 VAL A CA 1
ATOM 663 C C . VAL A 1 85 ? -13.142 12.663 8.753 1.00 93.94 85 VAL A C 1
ATOM 665 O O . VAL A 1 85 ? -14.167 12.489 8.097 1.00 93.94 85 VAL A O 1
ATOM 668 N N . ASP A 1 86 ? -13.120 13.353 9.895 1.00 90.62 86 ASP A N 1
ATOM 669 C CA . ASP A 1 86 ? -14.298 13.976 10.512 1.00 90.62 86 ASP A CA 1
ATOM 670 C C . ASP A 1 86 ? -15.505 13.011 10.578 1.00 90.62 86 ASP A C 1
ATOM 672 O O . ASP A 1 86 ? -16.630 13.362 10.218 1.00 90.62 86 ASP A O 1
ATOM 676 N N . ARG A 1 87 ? -15.249 11.767 11.023 1.00 88.62 87 ARG A N 1
ATOM 677 C CA . ARG A 1 87 ? -16.217 10.653 11.141 1.00 88.62 87 ARG A CA 1
ATOM 678 C C . ARG A 1 87 ? -16.789 10.129 9.819 1.00 88.62 87 ARG A C 1
ATOM 680 O O . ARG A 1 87 ? -17.758 9.376 9.823 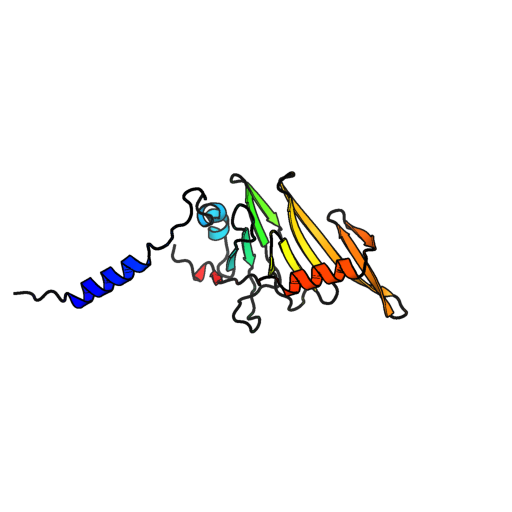1.00 88.62 87 ARG A O 1
ATOM 687 N N . THR A 1 88 ? -16.205 10.518 8.690 1.00 94.88 88 THR A N 1
ATOM 688 C CA . THR A 1 88 ? -16.518 9.957 7.371 1.00 94.88 88 THR A CA 1
ATOM 689 C C . THR A 1 88 ? -15.418 8.988 6.961 1.00 94.88 88 THR A C 1
ATOM 691 O O . THR A 1 88 ? -14.243 9.352 6.983 1.00 94.88 88 THR A O 1
ATOM 694 N N . ILE A 1 89 ? -15.799 7.772 6.574 1.00 96.75 89 ILE A N 1
ATOM 695 C CA . ILE A 1 89 ? -14.870 6.734 6.122 1.00 96.75 89 ILE A CA 1
ATOM 696 C C . ILE A 1 89 ? -14.641 6.844 4.613 1.00 96.75 89 ILE A C 1
ATOM 698 O O . ILE A 1 89 ? -15.593 6.924 3.836 1.00 96.75 89 ILE A O 1
ATOM 702 N N . TYR A 1 90 ? -13.372 6.812 4.213 1.00 97.81 90 TYR A N 1
ATOM 703 C CA . TYR A 1 90 ? -12.927 6.765 2.826 1.00 97.81 90 TYR A CA 1
ATOM 704 C C . TYR A 1 90 ? -12.181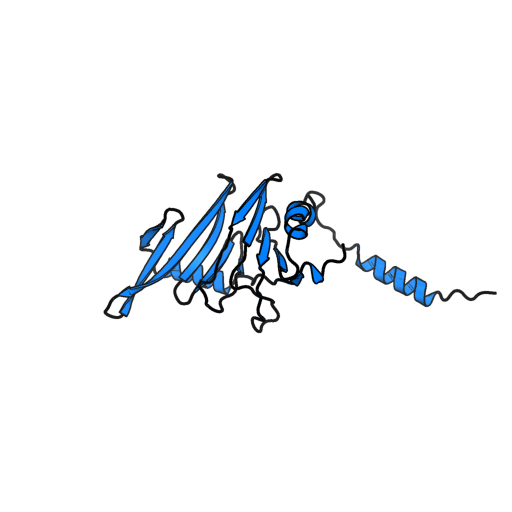 5.458 2.571 1.00 97.81 90 TYR A C 1
ATOM 706 O O . TYR A 1 90 ? -11.169 5.178 3.220 1.00 97.81 90 TYR A O 1
ATOM 714 N N . THR A 1 91 ? -12.670 4.684 1.606 1.00 97.81 91 THR A N 1
ATOM 715 C CA . THR A 1 91 ? -12.271 3.284 1.420 1.00 97.81 91 THR A CA 1
ATOM 716 C C . THR A 1 91 ? -11.454 3.074 0.144 1.00 97.81 91 THR A C 1
ATOM 718 O O . THR A 1 91 ? -11.746 3.681 -0.890 1.00 97.81 91 THR A O 1
ATOM 721 N N . LEU A 1 92 ? -10.471 2.173 0.202 1.00 96.44 92 LEU A N 1
ATOM 722 C CA . LEU A 1 92 ? -9.972 1.416 -0.950 1.00 96.44 92 LEU A CA 1
ATOM 723 C C . LEU A 1 92 ? -10.518 -0.012 -0.842 1.00 96.44 92 LEU A C 1
ATOM 725 O O . LEU A 1 92 ? -10.162 -0.741 0.081 1.00 96.44 92 LEU A O 1
ATOM 729 N N . GLU A 1 93 ? -11.415 -0.384 -1.758 1.00 92.44 93 GLU A N 1
ATOM 730 C CA . GLU A 1 93 ? -12.214 -1.621 -1.663 1.00 92.44 93 GLU A CA 1
ATOM 731 C C . GLU A 1 93 ? -11.395 -2.908 -1.809 1.00 92.44 93 GLU A C 1
ATOM 733 O O . GLU A 1 93 ? -11.777 -3.933 -1.251 1.00 92.44 93 GLU A O 1
ATOM 738 N N . GLN A 1 94 ? -10.298 -2.865 -2.568 1.00 92.62 94 GLN A N 1
ATOM 739 C CA . GLN A 1 94 ? -9.303 -3.933 -2.663 1.00 92.62 94 GLN A CA 1
ATOM 740 C C . GLN A 1 94 ? -8.045 -3.373 -3.331 1.00 92.62 94 GLN A C 1
ATOM 742 O O . GLN A 1 94 ? -8.096 -2.936 -4.483 1.00 92.62 94 GLN A O 1
ATOM 747 N N . ILE A 1 95 ? -6.924 -3.389 -2.616 1.00 96.31 95 ILE A N 1
ATOM 748 C CA . ILE A 1 95 ? -5.586 -3.199 -3.189 1.00 96.31 95 ILE A CA 1
ATOM 749 C C . ILE A 1 95 ? -4.868 -4.542 -3.195 1.00 96.31 95 ILE A C 1
ATOM 751 O O . ILE A 1 95 ? -5.112 -5.354 -2.308 1.00 96.31 95 ILE A O 1
ATOM 755 N N . GLU A 1 96 ? -4.022 -4.801 -4.192 1.00 95.56 96 GLU A N 1
ATOM 756 C CA . GLU A 1 96 ? -3.416 -6.123 -4.377 1.00 95.56 96 GLU A CA 1
ATOM 757 C C . GLU A 1 96 ? -2.006 -6.039 -4.982 1.00 95.56 96 G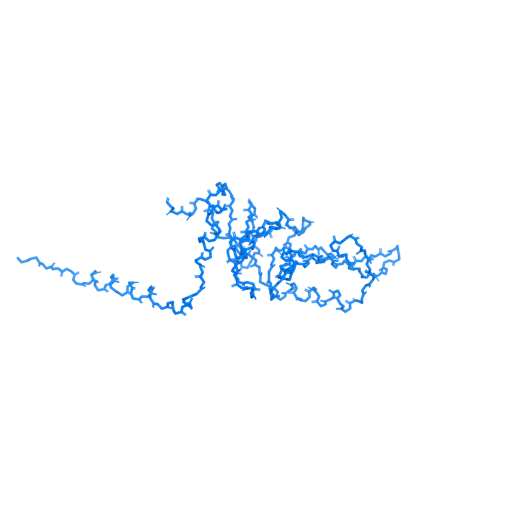LU A C 1
ATOM 759 O O . GLU A 1 96 ? -1.729 -5.213 -5.857 1.00 95.56 96 GLU A O 1
ATOM 764 N N . SER A 1 97 ? -1.134 -6.947 -4.549 1.00 94.81 97 SER A N 1
ATOM 765 C CA . SER A 1 97 ? 0.218 -7.206 -5.066 1.00 94.81 97 SER A CA 1
ATOM 766 C C . SER A 1 97 ? 0.233 -8.159 -6.279 1.00 94.81 97 SER A C 1
ATOM 768 O O . SER A 1 97 ? 1.157 -8.951 -6.476 1.00 94.81 97 SER A O 1
ATOM 770 N N . LEU A 1 98 ? -0.827 -8.113 -7.095 1.00 87.06 98 LEU A N 1
ATOM 771 C CA . LEU A 1 98 ? -1.014 -8.826 -8.368 1.00 87.06 98 LEU A CA 1
ATOM 772 C C . LEU A 1 98 ? -0.613 -10.318 -8.353 1.00 87.06 98 LEU A C 1
ATOM 774 O O . LEU A 1 98 ? 0.029 -10.805 -9.285 1.00 87.06 98 LEU A O 1
ATOM 778 N N . GLY A 1 99 ? -0.967 -11.051 -7.293 1.00 78.06 99 GLY A N 1
ATOM 779 C CA . GLY A 1 99 ? -0.673 -12.485 -7.159 1.00 78.06 99 GLY A CA 1
ATOM 780 C C . GLY A 1 99 ? 0.801 -12.853 -6.928 1.00 78.06 99 GLY A C 1
ATOM 781 O O . GLY A 1 99 ? 1.168 -14.019 -7.076 1.00 78.06 99 GLY A O 1
ATOM 782 N N . THR A 1 100 ? 1.654 -11.888 -6.585 1.00 86.19 100 THR A N 1
ATOM 783 C CA . THR A 1 100 ? 3.039 -12.135 -6.149 1.00 86.19 100 THR A CA 1
ATOM 784 C C . THR A 1 100 ? 3.114 -12.388 -4.639 1.00 86.19 100 THR A C 1
ATOM 786 O O . THR A 1 100 ? 2.096 -12.341 -3.967 1.00 86.19 100 THR A O 1
ATOM 789 N N . ALA A 1 101 ? 4.306 -12.655 -4.089 1.00 90.31 101 ALA A N 1
ATOM 790 C CA . ALA A 1 101 ? 4.531 -12.757 -2.639 1.00 90.31 101 ALA A CA 1
ATOM 791 C C . ALA A 1 101 ? 4.963 -11.420 -1.993 1.00 90.31 101 ALA A C 1
ATOM 793 O O . ALA A 1 101 ? 5.492 -11.415 -0.880 1.00 90.31 101 ALA A O 1
ATOM 794 N N . TYR A 1 102 ? 4.803 -10.298 -2.705 1.00 96.19 102 TYR A N 1
ATOM 795 C CA . TYR A 1 102 ? 5.134 -8.971 -2.193 1.00 96.19 102 TYR A CA 1
ATOM 796 C C . TYR A 1 102 ? 4.065 -8.506 -1.190 1.00 96.19 102 TYR A C 1
ATOM 798 O O . TYR A 1 102 ? 2.888 -8.433 -1.557 1.00 96.19 102 TYR A O 1
ATOM 806 N N . PRO A 1 103 ? 4.435 -8.172 0.057 1.00 97.25 103 PRO A N 1
ATOM 807 C CA . PRO A 1 103 ? 3.466 -7.743 1.055 1.00 97.25 103 PRO A CA 1
ATOM 808 C C . PRO A 1 103 ? 2.894 -6.359 0.732 1.00 97.25 103 PRO A C 1
ATOM 810 O O . PRO A 1 103 ? 3.597 -5.501 0.186 1.00 97.25 103 PRO A O 1
ATOM 813 N N . VAL A 1 104 ? 1.640 -6.128 1.130 1.00 98.38 104 VAL A N 1
ATOM 814 C CA . VAL A 1 104 ? 1.109 -4.770 1.301 1.00 98.38 104 VAL A CA 1
ATOM 815 C C . VAL A 1 104 ? 1.894 -4.078 2.416 1.00 98.38 104 VAL A C 1
ATOM 817 O O . VAL A 1 104 ? 2.110 -4.642 3.493 1.00 98.38 104 VAL A O 1
ATOM 820 N N . SER A 1 105 ? 2.309 -2.844 2.168 1.00 98.50 105 SER A N 1
ATOM 821 C CA . SER A 1 105 ? 3.141 -2.079 3.092 1.00 98.50 105 SER A CA 1
ATOM 822 C C . SER A 1 105 ? 2.757 -0.603 3.109 1.00 98.50 105 SER A C 1
ATOM 824 O O . SER A 1 105 ? 1.933 -0.145 2.316 1.00 98.50 105 SER A O 1
ATOM 826 N N . TYR A 1 106 ? 3.329 0.155 4.038 1.00 98.69 106 TYR A N 1
ATOM 827 C CA . TYR A 1 106 ? 3.081 1.583 4.190 1.00 98.69 106 TYR A CA 1
ATOM 828 C C . TYR A 1 106 ? 4.357 2.348 4.551 1.00 98.69 106 TYR A C 1
ATOM 830 O O . TYR A 1 106 ? 5.311 1.803 5.104 1.00 98.69 106 TYR A O 1
ATOM 838 N N . GLY A 1 107 ? 4.371 3.634 4.226 1.00 97.19 107 GLY A N 1
ATOM 839 C CA . GLY A 1 107 ? 5.413 4.595 4.586 1.00 97.19 107 GLY A CA 1
ATOM 840 C C . GLY A 1 107 ? 4.795 5.980 4.778 1.00 97.19 107 GLY A C 1
ATOM 841 O O . GLY A 1 107 ? 3.578 6.077 4.919 1.00 97.19 107 GLY A O 1
ATOM 842 N N . ASP A 1 108 ? 5.604 7.045 4.746 1.00 96.00 108 ASP A N 1
ATOM 843 C CA . ASP A 1 108 ? 5.137 8.430 4.964 1.00 96.00 108 ASP A CA 1
ATOM 844 C C . ASP A 1 108 ? 3.939 8.778 4.059 1.00 96.00 108 ASP A C 1
ATOM 846 O O . ASP A 1 108 ? 4.084 9.027 2.860 1.00 96.00 108 ASP A O 1
ATOM 850 N N . LYS A 1 109 ? 2.741 8.768 4.652 1.00 97.50 109 LYS A N 1
ATOM 851 C CA . LYS A 1 109 ? 1.422 9.043 4.051 1.00 97.50 109 LYS A CA 1
ATOM 852 C C . LYS A 1 109 ? 1.077 8.210 2.814 1.00 97.50 109 LYS A C 1
ATOM 854 O O . LYS A 1 109 ? 0.162 8.573 2.070 1.00 97.50 109 LYS A O 1
ATOM 859 N N . CYS A 1 110 ? 1.777 7.099 2.602 1.00 98.25 110 CYS A N 1
ATOM 860 C CA . CYS A 1 110 ? 1.639 6.259 1.419 1.00 98.25 110 CYS A CA 1
ATOM 861 C C . CYS A 1 110 ? 1.389 4.806 1.807 1.00 98.25 110 CYS A C 1
ATOM 863 O O . CYS A 1 110 ? 1.990 4.283 2.743 1.00 98.25 110 CYS A O 1
ATOM 865 N N . ILE A 1 111 ? 0.555 4.136 1.020 1.00 98.75 111 ILE A N 1
ATOM 866 C CA . ILE A 1 111 ? 0.378 2.683 1.041 1.00 98.75 111 ILE A CA 1
ATOM 867 C C . ILE A 1 111 ? 0.920 2.140 -0.272 1.00 98.75 111 ILE A C 1
ATOM 869 O O . ILE A 1 111 ? 0.758 2.773 -1.317 1.00 98.75 111 ILE A O 1
ATOM 873 N N . TYR A 1 112 ? 1.537 0.969 -0.228 1.00 98.62 112 TYR A N 1
ATOM 874 C CA . TYR A 1 112 ? 2.171 0.356 -1.379 1.00 98.62 112 TYR A CA 1
ATOM 875 C C . TYR A 1 112 ? 1.680 -1.071 -1.596 1.00 98.62 112 TYR A C 1
ATOM 877 O O . TYR A 1 112 ? 1.524 -1.852 -0.655 1.00 98.62 112 TYR A O 1
ATOM 885 N N . THR A 1 113 ? 1.492 -1.419 -2.865 1.00 98.25 113 THR A N 1
ATOM 886 C CA . THR A 1 113 ? 1.468 -2.811 -3.326 1.00 98.25 113 THR A CA 1
ATOM 887 C C . THR A 1 113 ? 2.481 -2.973 -4.446 1.00 98.25 113 THR A C 1
ATOM 889 O O . THR A 1 113 ? 2.817 -2.003 -5.130 1.00 98.25 113 THR A O 1
ATOM 892 N N . ALA A 1 114 ? 2.993 -4.182 -4.644 1.00 97.88 114 ALA A N 1
ATOM 893 C CA . ALA A 1 114 ? 4.018 -4.422 -5.651 1.00 97.88 114 ALA A CA 1
ATOM 894 C C . ALA A 1 114 ? 3.780 -5.724 -6.413 1.00 97.88 114 ALA A C 1
ATOM 896 O O . ALA A 1 114 ? 3.125 -6.646 -5.943 1.00 97.88 114 ALA A O 1
ATOM 897 N N . GLY A 1 115 ? 4.319 -5.781 -7.620 1.00 95.19 115 GLY A N 1
ATOM 898 C CA . GLY A 1 115 ? 4.445 -6.972 -8.444 1.00 95.19 115 GLY A CA 1
ATOM 899 C C . GLY A 1 115 ? 5.846 -7.009 -9.048 1.00 95.19 115 GLY A C 1
ATOM 900 O O . GLY A 1 115 ? 6.621 -6.081 -8.856 1.00 95.19 115 GLY A O 1
ATOM 901 N N . GLU A 1 116 ? 6.179 -8.051 -9.810 1.00 91.19 116 GLU A N 1
ATOM 902 C CA . GLU A 1 116 ? 7.549 -8.270 -10.315 1.00 91.19 116 GLU A CA 1
ATOM 903 C C . GLU A 1 116 ? 8.157 -7.043 -11.026 1.00 91.19 116 GLU A C 1
ATOM 905 O O . GLU A 1 116 ? 9.312 -6.707 -10.786 1.00 91.19 116 GLU A O 1
ATOM 910 N N . HIS A 1 117 ? 7.362 -6.328 -11.830 1.00 94.44 117 HIS A N 1
ATOM 911 C CA . HIS A 1 117 ? 7.797 -5.142 -12.581 1.00 94.44 117 HIS A CA 1
ATOM 912 C C . HIS A 1 117 ? 6.932 -3.907 -12.316 1.00 94.44 117 HIS A C 1
ATOM 914 O O . HIS A 1 117 ? 6.837 -3.019 -13.166 1.00 94.44 117 HIS A O 1
ATOM 920 N N . CYS A 1 118 ? 6.243 -3.842 -11.175 1.00 96.50 118 CYS A N 1
ATOM 921 C CA . CYS A 1 118 ? 5.437 -2.669 -10.866 1.00 96.50 118 CYS A CA 1
ATOM 922 C C . CYS A 1 118 ? 5.272 -2.396 -9.376 1.00 96.50 118 CYS A C 1
ATOM 924 O O . CYS A 1 118 ? 5.199 -3.321 -8.576 1.00 96.50 118 CYS A O 1
ATOM 926 N N . VAL A 1 119 ? 5.080 -1.125 -9.037 1.00 98.25 119 VAL A N 1
ATOM 927 C CA . VAL A 1 119 ? 4.664 -0.677 -7.702 1.00 98.25 119 VAL A CA 1
ATOM 928 C C . VAL A 1 119 ? 3.461 0.240 -7.856 1.00 98.25 119 VAL A C 1
ATOM 930 O O . VAL A 1 119 ? 3.469 1.151 -8.687 1.00 98.25 119 VAL A O 1
ATOM 933 N N . ALA A 1 120 ? 2.417 0.002 -7.071 1.00 97.81 120 ALA A N 1
ATOM 934 C CA . ALA A 1 120 ? 1.294 0.911 -6.923 1.00 97.81 120 ALA A CA 1
ATOM 935 C C . ALA A 1 120 ? 1.432 1.682 -5.609 1.00 97.81 120 ALA A C 1
ATOM 937 O O . ALA A 1 120 ? 1.676 1.090 -4.562 1.00 97.81 120 ALA A O 1
ATOM 938 N N . VAL A 1 121 ? 1.258 2.998 -5.683 1.00 98.25 121 VAL A N 1
ATOM 939 C CA . VAL A 1 121 ? 1.291 3.925 -4.550 1.00 98.25 121 VAL A CA 1
ATOM 940 C C . VAL A 1 121 ? -0.107 4.483 -4.348 1.00 98.25 121 VAL A C 1
ATOM 942 O O . VAL A 1 121 ? -0.727 4.944 -5.314 1.00 98.25 121 VAL A O 1
ATOM 945 N N . TYR A 1 122 ? -0.584 4.472 -3.107 1.00 98.38 122 TYR A N 1
ATOM 946 C CA . TYR A 1 122 ? -1.866 5.038 -2.711 1.00 98.38 122 TYR A CA 1
ATOM 947 C C . TYR A 1 122 ? -1.663 6.134 -1.667 1.00 98.38 122 TYR A C 1
ATOM 949 O O . TYR A 1 122 ? -1.053 5.904 -0.627 1.00 98.38 122 TYR A O 1
ATOM 957 N N . GLU A 1 123 ? -2.213 7.315 -1.932 1.00 97.69 123 GLU A N 1
ATOM 958 C CA . GLU A 1 123 ? -2.084 8.502 -1.081 1.00 97.69 123 GLU A CA 1
ATOM 959 C C . GLU A 1 123 ? -3.464 9.097 -0.808 1.00 97.69 123 GLU A C 1
ATOM 961 O O . GLU A 1 123 ? -4.331 9.115 -1.690 1.00 97.69 123 GLU A O 1
ATOM 966 N N . PHE A 1 124 ? -3.682 9.646 0.386 1.00 97.62 124 PHE A N 1
ATOM 967 C CA . PHE A 1 124 ? -4.942 10.316 0.689 1.00 97.62 124 PHE A CA 1
ATOM 968 C C . PHE A 1 124 ? -4.891 11.815 0.357 1.00 97.62 124 PHE A C 1
ATOM 970 O O . PHE A 1 124 ? -4.191 12.616 0.980 1.00 97.62 124 PHE A O 1
ATOM 977 N N . ASP A 1 125 ? -5.704 12.247 -0.604 1.00 96.75 125 ASP A N 1
ATOM 978 C CA . ASP A 1 125 ? -5.861 13.655 -0.946 1.00 96.75 125 ASP A CA 1
ATOM 979 C C . ASP A 1 125 ? -6.825 14.344 0.022 1.00 96.75 125 ASP A C 1
ATOM 981 O O . ASP A 1 125 ? -8.030 14.431 -0.217 1.00 96.75 125 ASP A O 1
ATOM 985 N N . ARG A 1 126 ? -6.275 14.920 1.095 1.00 93.62 126 ARG A N 1
ATOM 986 C CA . ARG A 1 126 ? -7.041 15.683 2.096 1.00 93.62 126 ARG A CA 1
ATOM 987 C C . ARG A 1 126 ? -7.797 16.890 1.530 1.00 93.62 126 ARG A C 1
ATOM 989 O O . ARG A 1 126 ? -8.752 17.343 2.152 1.00 93.62 126 ARG A O 1
ATOM 996 N N . LYS A 1 127 ? -7.391 17.444 0.381 1.00 95.12 127 LYS A N 1
ATOM 997 C CA . LYS A 1 127 ? -8.067 18.610 -0.210 1.00 95.12 127 LYS A CA 1
ATOM 998 C C . LYS A 1 127 ? -9.372 18.210 -0.890 1.00 95.12 127 LYS A C 1
ATOM 1000 O O . LYS A 1 127 ? -10.343 18.957 -0.814 1.00 95.12 127 LYS A O 1
ATOM 1005 N N . ASN A 1 128 ? -9.372 17.074 -1.582 1.00 96.69 128 ASN A N 1
ATOM 1006 C CA . ASN A 1 128 ? -10.550 16.571 -2.294 1.00 96.69 128 ASN A CA 1
ATOM 1007 C C . ASN A 1 128 ? -11.242 15.408 -1.572 1.00 96.69 128 ASN A C 1
ATOM 1009 O O . ASN A 1 128 ? -12.246 14.921 -2.081 1.00 96.69 128 ASN A O 1
ATOM 1013 N N . LEU A 1 129 ? -10.720 15.005 -0.408 1.00 96.69 129 LEU A N 1
ATOM 1014 C CA . LEU A 1 129 ? -11.222 13.928 0.439 1.00 96.69 129 LEU A CA 1
ATOM 1015 C C . LEU A 1 129 ? -11.420 12.635 -0.357 1.00 96.69 129 LEU A C 1
ATOM 1017 O O . LEU A 1 129 ? -12.531 12.137 -0.512 1.00 96.69 129 LEU A O 1
ATOM 1021 N N . ARG A 1 130 ? -10.331 12.123 -0.935 1.00 96.44 130 ARG A N 1
ATOM 1022 C CA . ARG A 1 130 ? -10.340 10.841 -1.643 1.00 96.44 130 ARG A CA 1
ATOM 1023 C C . ARG A 1 130 ? -8.964 10.200 -1.666 1.00 96.44 130 ARG A C 1
ATOM 1025 O O . ARG A 1 130 ? -7.956 10.901 -1.630 1.00 96.44 130 ARG A O 1
ATOM 1032 N N . TRP A 1 131 ? -8.937 8.887 -1.835 1.00 96.69 131 TRP A N 1
ATOM 1033 C CA . TRP A 1 131 ? -7.717 8.184 -2.198 1.00 96.69 131 TRP A CA 1
ATOM 1034 C C . TRP A 1 131 ? -7.303 8.490 -3.635 1.00 96.69 131 TRP A C 1
ATOM 1036 O O . TRP A 1 131 ? -8.146 8.670 -4.519 1.00 96.69 131 TRP A O 1
ATOM 1046 N N . ARG A 1 132 ? -5.992 8.538 -3.847 1.00 96.88 132 ARG A N 1
ATOM 1047 C CA . ARG A 1 132 ? -5.336 8.634 -5.143 1.00 96.88 132 ARG A CA 1
ATOM 1048 C C . ARG A 1 132 ? -4.429 7.438 -5.341 1.00 96.88 132 ARG A C 1
ATOM 1050 O O . ARG A 1 132 ? -3.822 6.989 -4.379 1.00 96.88 132 ARG A O 1
ATOM 1057 N N . SER A 1 133 ? -4.319 6.954 -6.572 1.00 96.31 133 SER A N 1
ATOM 1058 C CA . SER A 1 133 ? -3.462 5.824 -6.930 1.00 96.31 133 SER A CA 1
ATOM 1059 C C . SER A 1 133 ? -2.583 6.155 -8.131 1.00 96.31 133 SER A C 1
ATOM 1061 O O . SER A 1 133 ? -3.073 6.678 -9.137 1.00 96.31 133 SER A O 1
ATOM 1063 N N . SER A 1 134 ? -1.310 5.787 -8.063 1.00 97.31 134 SER A N 1
ATOM 1064 C CA . SER A 1 134 ? -0.407 5.782 -9.216 1.00 97.31 134 SER A CA 1
ATOM 1065 C C . SER A 1 134 ? 0.311 4.444 -9.297 1.00 97.31 134 SER A C 1
ATOM 1067 O O . SER A 1 134 ? 0.861 3.993 -8.299 1.00 97.31 134 SER A O 1
ATOM 1069 N N . GLN A 1 135 ? 0.336 3.822 -10.473 1.00 97.56 135 GLN A N 1
ATOM 1070 C CA . GLN A 1 135 ? 1.093 2.595 -10.712 1.00 97.56 135 GLN A CA 1
ATOM 1071 C C . GLN A 1 135 ? 2.284 2.884 -11.614 1.00 97.56 135 GLN A C 1
ATOM 1073 O O . GLN A 1 135 ? 2.117 3.419 -12.708 1.00 97.56 135 GLN A O 1
ATOM 1078 N N . TYR A 1 136 ? 3.468 2.509 -11.160 1.00 98.25 136 TYR A N 1
ATOM 1079 C CA . TYR A 1 136 ? 4.715 2.591 -11.901 1.00 98.25 136 TYR A CA 1
ATOM 1080 C C . TYR A 1 136 ? 5.038 1.199 -12.439 1.00 98.25 136 TYR A C 1
ATOM 1082 O O . TYR A 1 136 ? 5.034 0.246 -11.667 1.00 98.25 136 TYR A O 1
ATOM 1090 N N . GLU A 1 137 ? 5.276 1.068 -13.743 1.00 97.50 137 GLU A N 1
ATOM 1091 C CA . GLU A 1 137 ? 5.583 -0.207 -14.404 1.00 97.50 137 GLU A CA 1
ATOM 1092 C C . GLU A 1 137 ? 6.849 -0.099 -15.262 1.00 97.50 137 GLU A C 1
ATOM 1094 O O . GLU A 1 137 ? 7.065 0.901 -15.951 1.00 97.50 137 GLU A O 1
ATOM 1099 N N . GLU A 1 138 ? 7.659 -1.152 -15.246 1.00 97.88 138 GLU A N 1
ATOM 1100 C CA . GLU A 1 138 ? 8.679 -1.415 -16.255 1.00 97.88 138 GLU A CA 1
ATOM 1101 C C . GLU A 1 138 ? 8.088 -2.335 -17.328 1.00 97.88 138 GLU A C 1
ATOM 1103 O O . GLU A 1 138 ? 7.436 -3.339 -17.035 1.00 97.88 138 GLU A O 1
ATOM 1108 N N . THR A 1 139 ? 8.303 -1.990 -18.593 1.00 95.88 139 THR A N 1
ATOM 1109 C CA . THR A 1 139 ? 7.842 -2.773 -19.742 1.00 95.88 139 THR A CA 1
ATOM 1110 C C . THR A 1 139 ? 8.984 -3.013 -20.711 1.00 95.88 139 THR A C 1
ATOM 1112 O O . THR A 1 139 ? 9.875 -2.176 -20.840 1.00 95.88 139 THR A O 1
ATOM 1115 N N . PHE A 1 140 ? 8.933 -4.134 -21.426 1.00 96.19 140 PHE A N 1
ATOM 1116 C CA . PHE A 1 140 ? 9.973 -4.535 -22.366 1.00 96.19 140 PHE A CA 1
ATOM 1117 C C . PHE A 1 140 ? 9.418 -4.596 -23.785 1.00 96.19 140 PHE A C 1
ATOM 1119 O O . PHE A 1 140 ? 8.333 -5.138 -24.020 1.00 96.19 140 PHE A O 1
ATOM 1126 N N . ASP A 1 141 ? 10.166 -4.049 -24.739 1.00 95.94 141 ASP A N 1
ATOM 1127 C CA . ASP A 1 141 ? 9.880 -4.251 -26.157 1.00 95.94 141 ASP A CA 1
ATOM 1128 C C . ASP A 1 141 ? 10.315 -5.654 -26.637 1.00 95.94 141 ASP A C 1
ATOM 1130 O O . ASP A 1 141 ? 10.817 -6.482 -25.875 1.00 95.94 141 ASP A O 1
ATOM 1134 N N . ALA A 1 142 ? 10.108 -5.944 -27.925 1.00 97.06 142 ALA A N 1
ATOM 1135 C CA . ALA A 1 142 ? 10.458 -7.241 -28.512 1.00 97.06 142 ALA A CA 1
ATOM 1136 C C . ALA A 1 142 ? 11.972 -7.533 -28.518 1.00 97.06 142 ALA A C 1
ATOM 1138 O O . ALA A 1 142 ? 12.362 -8.698 -28.612 1.00 97.06 142 ALA A O 1
ATOM 1139 N N . ASP A 1 143 ? 12.801 -6.493 -28.422 1.00 96.94 143 ASP A N 1
ATOM 1140 C CA . ASP A 1 143 ? 14.259 -6.583 -28.374 1.00 96.94 143 ASP A CA 1
ATOM 1141 C C . ASP A 1 143 ? 14.780 -6.632 -26.922 1.00 96.94 143 ASP A C 1
ATOM 1143 O O . ASP A 1 143 ? 15.980 -6.804 -26.699 1.00 96.94 143 ASP A O 1
ATOM 1147 N N . GLY A 1 144 ? 13.882 -6.532 -25.933 1.00 95.38 144 GLY A N 1
ATOM 1148 C CA . GLY A 1 144 ? 14.193 -6.561 -24.507 1.00 95.38 144 GLY A CA 1
ATOM 1149 C C . GLY A 1 144 ? 14.634 -5.215 -23.931 1.00 95.38 144 GLY A C 1
ATOM 1150 O O . GLY A 1 144 ? 15.186 -5.191 -22.832 1.00 95.38 144 GLY A O 1
ATOM 1151 N N . ASN A 1 145 ? 14.421 -4.098 -24.634 1.00 97.19 145 ASN A N 1
ATOM 1152 C CA . ASN A 1 145 ? 14.715 -2.777 -24.081 1.00 97.19 145 ASN A CA 1
ATOM 1153 C C . ASN A 1 145 ? 13.608 -2.357 -23.111 1.00 97.19 145 ASN A C 1
ATOM 1155 O O . ASN A 1 145 ? 12.423 -2.425 -23.447 1.00 97.19 145 ASN A O 1
ATOM 1159 N N . ALA A 1 146 ? 14.011 -1.893 -21.929 1.00 97.44 146 ALA A N 1
ATOM 1160 C CA . ALA A 1 146 ? 13.099 -1.414 -20.904 1.00 97.44 146 ALA A CA 1
ATOM 1161 C C . ALA A 1 146 ? 12.572 -0.004 -21.217 1.00 97.44 146 ALA A C 1
ATOM 1163 O O . ALA A 1 146 ? 13.295 0.864 -21.718 1.00 97.44 146 ALA A O 1
ATOM 1164 N N . SER A 1 147 ? 11.313 0.238 -20.868 1.00 97.62 147 SER A N 1
ATOM 1165 C CA . SER A 1 147 ? 10.721 1.568 -20.755 1.00 97.62 147 SER A CA 1
ATOM 1166 C C . SER A 1 147 ? 9.815 1.642 -19.529 1.00 97.62 147 SER A C 1
ATOM 1168 O O . SER A 1 147 ? 9.232 0.636 -19.123 1.00 97.62 147 SER A O 1
ATOM 1170 N N . TYR A 1 148 ? 9.705 2.833 -18.944 1.00 98.31 148 TYR A N 1
ATOM 1171 C CA . TYR A 1 148 ? 9.069 3.044 -17.647 1.00 98.31 148 TYR A CA 1
ATOM 1172 C C . TYR A 1 148 ? 7.841 3.923 -17.803 1.00 98.31 148 TYR A C 1
ATOM 1174 O O . TYR A 1 148 ? 7.905 5.002 -18.401 1.00 98.31 148 TYR A O 1
ATOM 1182 N N . MET A 1 149 ? 6.725 3.469 -17.247 1.00 97.75 149 MET A N 1
ATOM 1183 C CA . MET A 1 149 ? 5.440 4.137 -17.382 1.00 97.75 149 MET A CA 1
ATOM 1184 C C . MET A 1 149 ? 4.824 4.392 -16.015 1.00 97.75 149 MET A C 1
ATOM 1186 O O . MET A 1 149 ? 4.921 3.561 -15.115 1.00 97.75 149 MET A O 1
ATOM 1190 N N . ARG A 1 150 ? 4.119 5.515 -15.886 1.00 97.94 150 ARG A N 1
ATOM 1191 C CA . ARG A 1 150 ? 3.200 5.769 -14.778 1.00 97.94 150 ARG A CA 1
ATOM 1192 C C . ARG A 1 150 ? 1.769 5.761 -15.288 1.00 97.94 150 ARG A C 1
ATOM 1194 O O . ARG A 1 150 ? 1.445 6.470 -16.238 1.00 97.94 150 ARG A O 1
ATOM 1201 N N . THR A 1 151 ? 0.908 5.004 -14.622 1.00 97.44 151 THR A N 1
ATOM 1202 C CA . THR A 1 151 ? -0.544 5.032 -14.796 1.00 97.44 151 THR A CA 1
ATOM 1203 C C . THR A 1 151 ? -1.157 5.794 -13.628 1.00 97.44 151 THR A C 1
ATOM 1205 O O . THR A 1 151 ? -1.051 5.352 -12.486 1.00 97.44 151 THR A O 1
ATOM 1208 N N . GLY A 1 152 ? -1.778 6.943 -13.894 1.00 93.31 152 GLY A N 1
ATOM 1209 C CA . GLY A 1 152 ? -2.530 7.685 -12.874 1.00 93.31 152 GLY A CA 1
ATOM 1210 C C . GLY A 1 152 ? -3.958 7.156 -12.692 1.00 93.31 152 GLY A C 1
ATOM 1211 O O . GLY A 1 152 ? -4.433 6.331 -13.468 1.00 93.31 152 GLY A O 1
ATOM 1212 N N . GLU A 1 153 ? -4.695 7.700 -11.722 1.00 87.62 153 GLU A N 1
ATOM 1213 C CA . GLU A 1 153 ? -6.088 7.316 -11.405 1.00 87.62 153 GLU A CA 1
ATOM 1214 C C . GLU A 1 153 ? -7.071 7.358 -12.586 1.00 87.62 153 GLU A C 1
ATOM 1216 O O . GLU A 1 153 ? -8.075 6.653 -12.603 1.00 87.62 153 GLU A O 1
ATOM 1221 N N . ASN A 1 154 ? -6.817 8.212 -13.579 1.00 89.00 154 ASN A N 1
ATOM 1222 C CA . ASN A 1 154 ? -7.650 8.316 -14.778 1.00 89.00 154 ASN A CA 1
ATOM 1223 C C . ASN A 1 154 ? -7.344 7.222 -15.821 1.00 89.00 154 ASN A C 1
ATOM 1225 O O . ASN A 1 154 ? -7.893 7.267 -16.923 1.00 89.00 154 ASN A O 1
ATOM 1229 N N . GLY A 1 155 ? -6.441 6.288 -15.505 1.00 90.50 155 GLY A N 1
ATOM 1230 C CA . GLY A 1 155 ? -5.964 5.237 -16.400 1.00 90.50 155 GLY A CA 1
ATOM 1231 C C . GLY A 1 155 ? -5.033 5.734 -17.506 1.00 90.50 155 GLY A C 1
ATOM 1232 O O . GLY A 1 155 ? -4.646 4.950 -18.373 1.00 90.50 155 GLY A O 1
ATOM 1233 N N . MET A 1 156 ? -4.673 7.023 -17.522 1.00 93.00 156 MET A N 1
ATOM 1234 C CA . MET A 1 156 ? -3.734 7.543 -18.509 1.00 93.00 156 MET A CA 1
ATOM 1235 C C . MET A 1 156 ? -2.322 7.099 -18.157 1.00 93.00 156 MET A C 1
ATOM 1237 O O . MET A 1 156 ? -1.850 7.320 -17.041 1.00 93.00 156 MET A O 1
ATOM 1241 N N . LYS A 1 157 ? -1.662 6.504 -19.151 1.00 95.50 157 LYS A N 1
ATOM 1242 C CA . LYS A 1 157 ? -0.256 6.124 -19.099 1.00 95.50 157 LYS A CA 1
ATOM 1243 C C . LYS A 1 157 ? 0.617 7.240 -19.651 1.00 95.50 157 LYS A C 1
ATOM 1245 O O . LYS A 1 157 ? 0.319 7.794 -20.711 1.00 95.50 157 LYS A O 1
ATOM 1250 N N . GLU A 1 158 ? 1.722 7.515 -18.982 1.00 96.38 158 GLU A N 1
ATOM 1251 C CA . GLU A 1 158 ? 2.759 8.424 -19.461 1.00 96.38 158 GLU A CA 1
ATOM 1252 C C . GLU A 1 158 ? 4.149 7.841 -19.221 1.00 96.38 158 GLU A C 1
ATOM 1254 O O . GLU A 1 158 ? 4.347 7.081 -18.277 1.00 96.38 158 GLU A O 1
ATOM 1259 N N . ASN A 1 159 ? 5.101 8.198 -20.085 1.00 97.50 159 ASN A N 1
ATOM 1260 C CA . ASN A 1 159 ? 6.495 7.815 -19.890 1.00 97.50 159 ASN A CA 1
ATOM 1261 C C . ASN A 1 159 ? 7.077 8.591 -18.709 1.00 97.50 159 ASN A C 1
ATOM 1263 O O . ASN A 1 159 ? 6.900 9.809 -18.624 1.00 97.50 159 ASN A O 1
ATOM 1267 N N . VAL A 1 160 ? 7.829 7.896 -17.865 1.00 98.00 160 VAL A N 1
ATOM 1268 C CA . VAL A 1 160 ? 8.604 8.487 -16.771 1.00 98.00 160 VAL A CA 1
ATOM 1269 C C . VAL A 1 160 ? 10.084 8.170 -16.941 1.00 98.00 160 VAL A C 1
ATOM 1271 O O . VAL A 1 160 ? 10.462 7.309 -17.739 1.00 98.00 160 VAL A O 1
ATOM 1274 N N . ALA A 1 161 ? 10.945 8.896 -16.230 1.00 98.06 161 ALA A N 1
ATOM 1275 C CA . ALA A 1 161 ? 12.355 8.538 -16.198 1.00 98.06 161 ALA A CA 1
ATOM 1276 C C . ALA A 1 161 ? 12.546 7.250 -15.381 1.00 98.06 161 ALA A C 1
ATOM 1278 O O . ALA A 1 161 ? 11.849 7.034 -14.393 1.00 98.06 161 ALA A O 1
ATOM 1279 N N . GLU A 1 162 ? 13.545 6.438 -15.739 1.00 98.00 162 GLU A N 1
ATOM 1280 C CA . GLU A 1 162 ? 13.968 5.267 -14.948 1.00 98.00 162 GLU A CA 1
ATOM 1281 C C . GLU A 1 162 ? 14.192 5.635 -13.478 1.00 98.00 162 GLU A C 1
ATOM 1283 O O . GLU A 1 162 ? 13.764 4.926 -12.576 1.00 98.00 162 GLU A O 1
ATOM 1288 N N . LYS A 1 163 ? 14.803 6.801 -13.241 1.00 98.25 163 LYS A N 1
ATOM 1289 C CA . LYS A 1 163 ? 15.037 7.323 -11.899 1.00 98.25 163 LYS A CA 1
ATOM 1290 C C . LYS A 1 163 ? 13.740 7.423 -11.080 1.00 98.25 163 LYS A C 1
ATOM 1292 O O . LYS A 1 163 ? 13.742 7.011 -9.929 1.00 98.25 163 LYS A O 1
ATOM 1297 N N . ASP A 1 164 ? 12.657 7.932 -11.665 1.00 97.56 164 ASP A N 1
ATOM 1298 C CA . ASP A 1 164 ? 11.385 8.111 -10.953 1.00 97.56 164 ASP A CA 1
ATOM 1299 C C . ASP A 1 164 ? 10.746 6.750 -10.617 1.00 97.56 164 ASP A C 1
ATOM 1301 O O . ASP A 1 164 ? 10.134 6.590 -9.566 1.00 97.56 164 ASP A O 1
ATOM 1305 N N . TYR A 1 165 ? 10.907 5.752 -11.495 1.00 98.06 165 TYR A N 1
ATOM 1306 C CA . TYR A 1 165 ? 10.489 4.369 -11.238 1.00 98.06 165 TYR A CA 1
ATOM 1307 C C . TYR A 1 165 ? 11.302 3.727 -10.103 1.00 98.06 165 TYR A C 1
ATOM 1309 O O . TYR A 1 165 ? 10.731 3.108 -9.206 1.00 98.06 165 TYR A O 1
ATOM 1317 N N . LEU A 1 166 ? 12.627 3.901 -10.119 1.00 98.19 166 LEU A N 1
ATOM 1318 C CA . LEU A 1 166 ? 13.522 3.355 -9.098 1.00 98.19 166 LEU A CA 1
ATOM 1319 C C . LEU A 1 166 ? 13.299 3.994 -7.722 1.00 98.19 166 LEU A C 1
ATOM 1321 O O . LEU A 1 166 ? 13.325 3.275 -6.730 1.00 98.19 166 LEU A O 1
ATOM 1325 N N . GLU A 1 167 ? 13.031 5.302 -7.653 1.00 98.12 167 GLU A N 1
ATOM 1326 C CA . GLU A 1 167 ? 12.717 5.990 -6.390 1.00 98.12 167 GLU A CA 1
ATOM 1327 C C . GLU A 1 167 ? 11.466 5.397 -5.714 1.00 98.12 167 GLU A C 1
ATOM 1329 O O . GLU A 1 167 ? 11.441 5.226 -4.498 1.00 98.12 167 GLU A O 1
ATOM 1334 N N . VAL A 1 168 ? 10.442 5.018 -6.488 1.00 98.00 168 VAL A N 1
ATOM 1335 C CA . VAL A 1 168 ? 9.230 4.382 -5.939 1.00 98.00 168 VAL A CA 1
ATOM 1336 C C . VAL A 1 168 ? 9.510 2.956 -5.453 1.00 98.00 168 VAL A C 1
ATOM 1338 O O . VAL A 1 168 ? 8.982 2.539 -4.423 1.00 98.00 168 VAL A O 1
ATOM 1341 N N . TRP A 1 169 ? 10.362 2.209 -6.155 1.00 97.75 169 TRP A N 1
ATOM 1342 C CA . TRP A 1 169 ? 10.806 0.886 -5.706 1.00 97.75 169 TRP A CA 1
ATOM 1343 C C . TRP A 1 169 ? 11.651 0.938 -4.437 1.00 97.75 169 TRP A C 1
ATOM 1345 O O . TRP A 1 169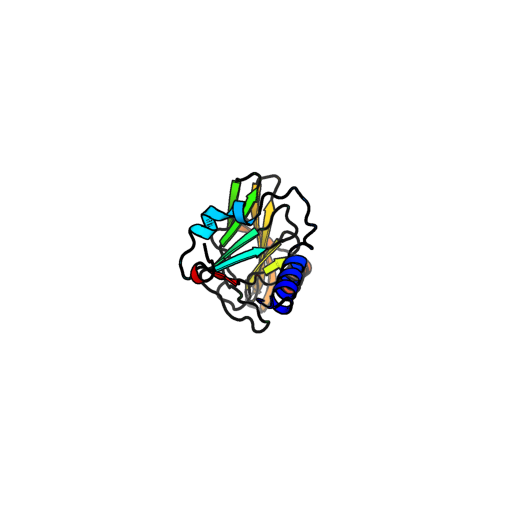 ? 11.493 0.084 -3.568 1.00 97.75 169 TRP A O 1
ATOM 1355 N N . GLU A 1 170 ? 12.532 1.930 -4.320 1.00 98.25 170 GLU A N 1
ATOM 1356 C CA . GLU A 1 170 ? 13.312 2.174 -3.108 1.00 98.25 170 GLU A CA 1
ATOM 1357 C C . GLU A 1 170 ? 12.383 2.510 -1.937 1.00 98.25 170 GLU A C 1
ATOM 1359 O O . GLU A 1 170 ? 12.467 1.865 -0.896 1.00 98.25 170 GLU A O 1
ATOM 1364 N N . ALA A 1 171 ? 11.408 3.404 -2.143 1.00 98.38 171 ALA A N 1
ATOM 1365 C CA . ALA A 1 171 ? 10.401 3.728 -1.134 1.00 98.38 171 ALA A CA 1
ATOM 1366 C C . ALA A 1 171 ? 9.583 2.499 -0.694 1.00 98.38 171 ALA A C 1
ATOM 1368 O O . ALA A 1 171 ? 9.327 2.326 0.496 1.00 98.38 171 ALA A O 1
ATOM 1369 N N . TYR A 1 172 ? 9.213 1.612 -1.626 1.00 98.38 172 TYR A N 1
ATOM 1370 C CA . TYR A 1 172 ? 8.596 0.328 -1.284 1.00 98.38 172 TYR A CA 1
ATOM 1371 C C . TYR A 1 172 ? 9.551 -0.575 -0.487 1.00 98.38 172 TYR A C 1
ATOM 1373 O O . TYR A 1 172 ? 9.152 -1.153 0.520 1.00 98.38 172 TYR A O 1
ATOM 1381 N N . GLY A 1 173 ? 10.820 -0.677 -0.880 1.00 97.38 173 GLY A N 1
ATOM 1382 C CA . GLY A 1 173 ? 11.818 -1.485 -0.174 1.00 97.38 173 GLY A CA 1
ATOM 1383 C C . GLY A 1 173 ? 12.133 -1.000 1.247 1.00 97.38 173 GLY A C 1
ATOM 1384 O O . GLY A 1 173 ? 12.489 -1.810 2.100 1.00 97.38 173 GLY A O 1
ATOM 1385 N N . GLU A 1 174 ? 11.982 0.299 1.509 1.00 97.94 174 GLU A N 1
ATOM 1386 C CA . GLU A 1 174 ? 12.159 0.920 2.830 1.00 97.94 174 GLU A CA 1
ATOM 1387 C C . GLU A 1 174 ? 10.860 1.003 3.650 1.00 97.94 174 GLU A C 1
ATOM 1389 O O . GLU A 1 174 ? 10.886 1.380 4.825 1.00 97.94 174 GLU A O 1
ATOM 1394 N N . SER A 1 175 ? 9.720 0.663 3.045 1.00 98.44 175 SER A N 1
ATOM 1395 C CA . SER A 1 175 ? 8.410 0.713 3.694 1.00 98.44 175 SER A CA 1
ATOM 1396 C C . SER A 1 175 ? 8.247 -0.352 4.788 1.00 98.44 175 SER A C 1
ATOM 1398 O O . SER A 1 175 ? 8.988 -1.332 4.873 1.00 98.44 175 SER A O 1
ATOM 1400 N N . THR A 1 176 ? 7.244 -0.165 5.646 1.00 98.50 176 THR A N 1
ATOM 1401 C CA . THR A 1 176 ? 6.895 -1.103 6.718 1.00 98.50 176 THR A CA 1
ATOM 1402 C C . THR A 1 176 ? 5.769 -2.027 6.267 1.00 98.50 176 THR A C 1
ATOM 1404 O O . THR A 1 176 ? 4.722 -1.568 5.815 1.00 98.50 176 THR A O 1
ATOM 1407 N N . VAL A 1 177 ? 5.971 -3.339 6.391 1.00 98.38 177 VAL A N 1
ATOM 1408 C CA . VAL A 1 177 ? 4.944 -4.352 6.099 1.00 98.38 177 VAL A CA 1
ATOM 1409 C C . VAL A 1 177 ? 3.746 -4.170 7.030 1.00 98.38 177 VAL A C 1
ATOM 1411 O O . VAL A 1 177 ? 3.914 -4.014 8.240 1.00 98.38 177 VAL A O 1
ATOM 1414 N N . VAL A 1 178 ? 2.528 -4.225 6.483 1.00 98.19 178 VAL A N 1
ATOM 1415 C CA . VAL A 1 178 ? 1.320 -4.272 7.317 1.00 98.19 178 VAL A CA 1
ATOM 1416 C C . VAL A 1 178 ? 1.258 -5.642 7.990 1.00 98.19 178 VAL A C 1
ATOM 1418 O O . VAL A 1 178 ? 1.044 -6.654 7.326 1.00 98.19 178 VAL A O 1
ATOM 1421 N N . ASN A 1 179 ? 1.445 -5.668 9.309 1.00 96.38 179 ASN A N 1
ATOM 1422 C CA . ASN A 1 179 ? 1.345 -6.882 10.114 1.00 96.38 179 ASN A CA 1
ATOM 1423 C C . ASN A 1 179 ? -0.084 -7.039 10.657 1.00 96.38 179 ASN A C 1
ATOM 1425 O O . ASN A 1 179 ? -0.550 -6.204 11.441 1.00 96.38 179 ASN A O 1
ATOM 1429 N N . PHE A 1 180 ? -0.794 -8.080 10.234 1.00 95.56 180 PHE A N 1
ATOM 1430 C CA . PHE A 1 180 ? -2.178 -8.348 10.624 1.00 95.56 180 PHE A CA 1
ATOM 1431 C C . PHE A 1 180 ? -2.221 -9.309 11.809 1.00 95.56 180 PHE A C 1
ATOM 1433 O O . PHE A 1 180 ? -1.820 -10.454 11.693 1.00 95.56 180 PHE A O 1
ATOM 1440 N N . GLY A 1 181 ? -2.734 -8.863 12.954 1.00 83.69 181 GLY A N 1
ATOM 1441 C CA . GLY A 1 181 ? -2.683 -9.669 14.183 1.00 83.69 181 GLY A CA 1
ATOM 1442 C C . GLY A 1 181 ? -3.993 -9.774 14.952 1.00 83.69 181 GLY A C 1
ATOM 1443 O O . GLY A 1 181 ? -4.045 -10.491 15.946 1.00 83.69 181 GLY A O 1
ATOM 1444 N N . TYR A 1 182 ? -5.040 -9.060 14.534 1.00 74.19 182 TYR A N 1
ATOM 1445 C CA . TYR A 1 182 ? -6.322 -9.054 15.232 1.00 74.19 182 TYR A CA 1
ATOM 1446 C C . TYR A 1 182 ? -7.401 -9.665 14.346 1.00 74.19 182 TYR A C 1
ATOM 1448 O O . TYR A 1 182 ? -7.731 -9.089 13.318 1.00 74.19 182 TYR A O 1
ATOM 1456 N N . GLY A 1 183 ? -7.954 -10.814 14.734 1.00 64.00 183 GLY A N 1
ATOM 1457 C CA . GLY A 1 183 ? -9.114 -11.428 14.080 1.00 64.00 183 GLY A CA 1
ATOM 1458 C C . GLY A 1 183 ? -10.369 -11.366 14.948 1.00 64.00 183 GLY A C 1
ATOM 1459 O O . GLY A 1 183 ? -10.282 -11.171 16.164 1.00 64.00 183 GLY A O 1
ATOM 1460 N N . ALA A 1 184 ? -11.545 -11.584 14.356 1.00 55.84 184 ALA A N 1
ATOM 1461 C CA . ALA A 1 184 ? -12.793 -11.717 15.119 1.00 55.84 184 ALA A CA 1
ATOM 1462 C C . ALA A 1 184 ? -12.732 -12.857 16.164 1.00 55.84 184 ALA A C 1
ATOM 1464 O O . ALA A 1 184 ? -13.387 -12.777 17.203 1.00 55.84 184 ALA A O 1
ATOM 1465 N N . SER A 1 185 ? -11.886 -13.876 15.956 1.00 53.19 185 SER A N 1
ATOM 1466 C CA . SER A 1 185 ? -11.623 -14.940 16.937 1.00 53.19 185 SER A CA 1
ATOM 1467 C C . SER A 1 185 ? -10.778 -14.510 18.141 1.00 53.19 185 SER A C 1
ATOM 1469 O O . SER A 1 185 ? -10.855 -15.148 19.193 1.00 53.19 185 SER A O 1
ATOM 1471 N N . ASP A 1 186 ? -9.978 -13.451 17.998 1.00 52.94 186 ASP A N 1
ATOM 1472 C CA . ASP A 1 186 ? -8.993 -13.008 18.994 1.00 52.94 186 ASP A CA 1
ATOM 1473 C C . ASP A 1 186 ? -9.462 -11.783 19.788 1.00 52.94 186 ASP A C 1
ATOM 1475 O O . ASP A 1 186 ? -8.753 -11.315 20.682 1.00 52.94 186 ASP A O 1
ATOM 1479 N N . ASN A 1 187 ? -10.667 -11.280 19.498 1.00 43.78 187 ASN A N 1
ATOM 1480 C CA . ASN A 1 187 ? -11.242 -10.111 20.151 1.00 43.78 187 ASN A CA 1
ATOM 1481 C C . ASN A 1 187 ? -12.231 -10.532 21.257 1.00 43.78 187 ASN A C 1
ATOM 1483 O O . ASN A 1 187 ? -13.343 -10.974 20.957 1.00 43.78 187 ASN A O 1
ATOM 1487 N N . PRO A 1 188 ? -11.871 -10.418 22.552 1.00 35.19 188 PRO A N 1
ATOM 1488 C CA . PRO A 1 188 ? -12.779 -10.699 23.654 1.00 35.19 188 PRO A CA 1
ATOM 1489 C C . PRO A 1 188 ? -13.682 -9.482 23.894 1.00 35.19 188 PRO A C 1
ATOM 1491 O O . PRO A 1 188 ? -13.522 -8.783 24.896 1.00 35.19 188 PRO A O 1
ATOM 1494 N N . PHE A 1 189 ? -14.602 -9.199 22.973 1.00 43.56 189 PHE A N 1
ATOM 1495 C CA . PHE A 1 189 ? -15.755 -8.357 23.301 1.00 43.56 189 PHE A CA 1
ATOM 1496 C C . PHE A 1 189 ? -16.801 -9.176 24.068 1.00 43.56 189 PHE A C 1
ATOM 1498 O O . PHE A 1 189 ? -17.149 -10.291 23.615 1.00 43.56 189 PHE A O 1
#

pLDDT: mean 85.91, std 18.94, range [35.19, 98.75]